Protein AF-A8M353-F1 (afdb_monomer)

pLDDT: mean 84.63, std 16.4, range [38.0, 97.75]

Organism: Salinispora arenicola (strain CNS-205) (NCBI:txid391037)

Nearest PDB structures (foldseek):
  4n2h-assembly1_A  TM=3.834E-01  e=4.557E+00  Homo sapiens
  4n22-assembly1_A-2  TM=3.808E-01  e=4.557E+00  Homo sapiens
  4n24-assembly1_A-2  TM=3.704E-01  e=3.766E+00  Homo sapiens
  4n2f-assembly1_A  TM=3.699E-01  e=5.515E+00  Homo sapiens
  4n2d-assembly1_A-2  TM=3.597E-01  e=4.013E+00  Homo sapiens

Structure (mmCIF, N/CA/C/O backbone):
data_AF-A8M353-F1
#
_entry.id   AF-A8M353-F1
#
loop_
_atom_site.group_PDB
_atom_site.id
_atom_site.type_symbol
_atom_site.label_atom_id
_atom_site.label_alt_id
_atom_site.label_comp_id
_atom_site.label_asym_id
_atom_site.label_entity_id
_atom_site.label_seq_id
_atom_site.pdbx_PDB_ins_code
_atom_site.Cartn_x
_atom_site.Cartn_y
_atom_site.Cartn_z
_atom_site.occupancy
_atom_site.B_iso_or_equiv
_atom_site.auth_seq_id
_atom_site.auth_comp_id
_atom_site.auth_asym_id
_atom_site.auth_atom_id
_atom_site.pdbx_PDB_model_num
ATOM 1 N N . MET A 1 1 ? -14.598 1.235 12.711 1.00 57.50 1 MET A N 1
ATOM 2 C CA . MET A 1 1 ? -13.287 1.896 12.882 1.00 57.50 1 MET A CA 1
ATOM 3 C C . MET A 1 1 ? -12.655 1.847 14.288 1.00 57.50 1 MET A C 1
ATOM 5 O O . MET A 1 1 ? -11.463 2.088 14.363 1.00 57.50 1 MET A O 1
ATOM 9 N N . GLN A 1 2 ? -13.324 1.459 15.389 1.00 72.31 2 GLN A N 1
ATOM 10 C CA . GLN A 1 2 ? -12.724 1.594 16.743 1.00 72.31 2 GLN A CA 1
ATOM 11 C C . GLN A 1 2 ? -12.364 0.284 17.476 1.00 72.31 2 GLN A C 1
ATOM 13 O O . GLN A 1 2 ? -12.191 0.298 18.690 1.00 72.31 2 GLN A O 1
ATOM 18 N N . VAL A 1 3 ? -12.219 -0.854 16.783 1.00 78.06 3 VAL A N 1
ATOM 19 C CA . VAL A 1 3 ? -11.924 -2.141 17.455 1.00 78.06 3 VAL A CA 1
ATOM 20 C C . VAL A 1 3 ? -10.585 -2.105 18.187 1.00 78.06 3 VAL A C 1
ATOM 22 O O . VAL A 1 3 ? -10.503 -2.638 19.281 1.00 78.06 3 VAL A O 1
ATOM 25 N N . GLY A 1 4 ? -9.566 -1.423 17.652 1.00 85.62 4 GLY A N 1
ATOM 26 C CA . GLY A 1 4 ? -8.291 -1.246 18.357 1.00 85.62 4 GLY A CA 1
ATOM 27 C C . GLY A 1 4 ? -8.437 -0.467 19.669 1.00 85.62 4 GLY A C 1
ATOM 28 O O . GLY A 1 4 ? -7.934 -0.904 20.698 1.00 85.62 4 GLY A O 1
ATOM 29 N N . GLY A 1 5 ? -9.187 0.641 19.656 1.00 86.94 5 GLY A N 1
ATOM 30 C CA . GLY A 1 5 ? -9.473 1.423 20.864 1.00 86.94 5 GLY A CA 1
ATOM 31 C C . GLY A 1 5 ? -10.309 0.641 21.877 1.00 86.94 5 GLY A C 1
ATOM 32 O O . GLY A 1 5 ? -9.971 0.604 23.055 1.00 86.94 5 GLY A O 1
ATOM 33 N N . ALA A 1 6 ? -11.348 -0.059 21.414 1.00 88.94 6 ALA A N 1
ATOM 34 C CA . ALA A 1 6 ? -12.163 -0.925 22.260 1.00 88.94 6 ALA A CA 1
ATOM 35 C C . ALA A 1 6 ? -11.351 -2.098 22.835 1.00 88.94 6 ALA A C 1
ATOM 37 O O . ALA A 1 6 ? -11.483 -2.399 24.013 1.00 88.94 6 ALA A O 1
ATOM 38 N N . ALA A 1 7 ? -10.482 -2.730 22.043 1.00 91.06 7 ALA A N 1
ATOM 39 C CA . ALA A 1 7 ? -9.602 -3.806 22.495 1.00 91.06 7 ALA A CA 1
ATOM 40 C C . ALA A 1 7 ? -8.579 -3.309 23.521 1.00 91.06 7 ALA A C 1
ATOM 42 O O . ALA A 1 7 ? -8.331 -3.994 24.509 1.00 91.06 7 ALA A O 1
ATOM 43 N N . LEU A 1 8 ? -8.028 -2.108 23.325 1.00 93.44 8 LEU A N 1
ATOM 44 C CA . LEU A 1 8 ? -7.143 -1.476 24.297 1.00 93.44 8 LEU A CA 1
ATOM 45 C C . LEU A 1 8 ? -7.883 -1.205 25.611 1.00 93.44 8 LEU A C 1
ATOM 47 O O . LEU A 1 8 ? -7.399 -1.608 26.661 1.00 93.44 8 LEU A O 1
ATOM 51 N N . LEU A 1 9 ? -9.078 -0.605 25.557 1.00 93.25 9 LEU A N 1
ATOM 52 C CA . LEU A 1 9 ? -9.898 -0.361 26.747 1.00 93.25 9 LEU A CA 1
ATOM 53 C C . LEU A 1 9 ? -10.310 -1.663 27.445 1.00 93.25 9 LEU A C 1
ATOM 55 O O . LEU A 1 9 ? -10.245 -1.735 28.670 1.00 93.25 9 LEU A O 1
ATOM 59 N N . LEU A 1 10 ? -10.662 -2.709 26.691 1.00 93.94 10 LEU A N 1
ATOM 60 C CA . LEU A 1 10 ? -10.929 -4.047 27.228 1.00 93.94 10 LEU A CA 1
ATOM 61 C C . LEU A 1 10 ? -9.704 -4.620 27.939 1.00 93.94 10 LEU A C 1
ATOM 63 O O . LEU A 1 10 ? -9.828 -5.118 29.055 1.00 93.94 10 LEU A O 1
ATOM 67 N N . LEU A 1 11 ? -8.523 -4.529 27.324 1.00 96.19 11 LEU A N 1
ATOM 68 C CA . LEU A 1 11 ? -7.278 -5.010 27.916 1.00 96.19 11 LEU A CA 1
ATOM 69 C C . LEU A 1 11 ? -6.955 -4.242 29.202 1.00 96.19 11 LEU A C 1
ATOM 71 O O . LEU A 1 11 ? -6.671 -4.853 30.228 1.00 96.19 11 LEU A O 1
ATOM 75 N N . THR A 1 12 ? -7.057 -2.912 29.182 1.00 95.81 12 THR A N 1
ATOM 76 C CA . THR A 1 12 ? -6.849 -2.080 30.375 1.00 95.81 12 THR A CA 1
ATOM 77 C C . THR A 1 12 ? -7.877 -2.399 31.462 1.00 95.81 12 THR A C 1
ATOM 79 O O . THR A 1 12 ? -7.520 -2.481 32.636 1.00 95.81 12 THR A O 1
ATOM 82 N N . THR A 1 13 ? -9.136 -2.641 31.093 1.00 96.00 13 THR A N 1
ATOM 83 C CA . THR A 1 13 ? -10.194 -3.081 32.016 1.00 96.00 13 THR A CA 1
ATOM 84 C C . THR A 1 13 ? -9.836 -4.417 32.661 1.00 96.00 13 THR A C 1
ATOM 86 O O . THR A 1 13 ? -9.923 -4.540 33.877 1.00 96.00 13 THR A O 1
ATOM 89 N N . ALA A 1 14 ? -9.384 -5.398 31.875 1.00 95.44 14 ALA A N 1
ATOM 90 C CA . ALA A 1 14 ? -9.001 -6.718 32.372 1.00 95.44 14 ALA A CA 1
ATOM 91 C C . ALA A 1 14 ? -7.806 -6.655 33.336 1.00 95.44 14 ALA A C 1
ATOM 93 O O . ALA A 1 14 ? -7.803 -7.342 34.352 1.00 95.44 14 ALA A O 1
ATOM 94 N N . VAL A 1 15 ? -6.819 -5.801 33.046 1.00 97.44 15 VAL A N 1
ATOM 95 C CA . VAL A 1 15 ? -5.636 -5.609 33.902 1.00 97.44 15 VAL A CA 1
ATOM 96 C C . VAL A 1 15 ? -5.979 -4.878 35.205 1.00 97.44 15 VAL A C 1
ATOM 98 O O . VAL A 1 15 ? -5.389 -5.168 36.240 1.00 97.44 15 VAL A O 1
ATOM 101 N N . THR A 1 16 ? -6.917 -3.928 35.175 1.00 97.12 16 THR A N 1
ATOM 102 C CA . THR A 1 16 ? -7.224 -3.063 36.333 1.00 97.12 16 THR A CA 1
ATOM 103 C C . THR A 1 16 ? -8.436 -3.507 37.154 1.00 97.12 16 THR A C 1
ATOM 105 O O . THR A 1 16 ? -8.606 -3.038 38.276 1.00 97.12 16 THR A O 1
ATOM 108 N N . GLY A 1 17 ? -9.314 -4.354 36.608 1.00 95.19 17 GLY A N 1
ATOM 109 C CA . GLY A 1 17 ? -10.586 -4.740 37.233 1.00 95.19 17 GLY A CA 1
ATOM 110 C C . GLY A 1 17 ? -11.615 -3.603 37.342 1.00 95.19 17 GLY A C 1
ATOM 111 O O . GLY A 1 17 ? -12.598 -3.726 38.071 1.00 95.19 17 GLY A O 1
ATOM 112 N N . SER A 1 18 ? -11.408 -2.479 36.648 1.00 96.94 18 SER A 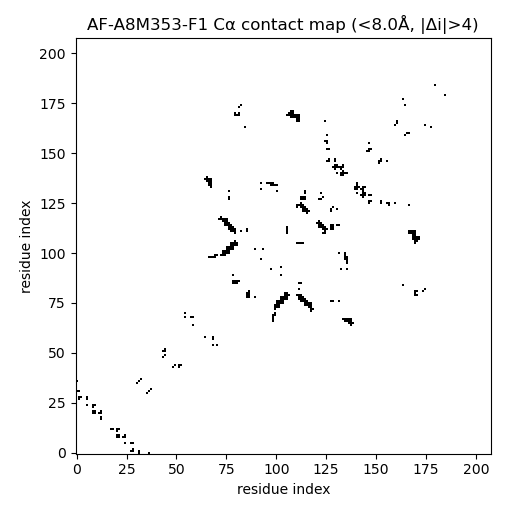N 1
ATOM 113 C CA . SER A 1 18 ? -12.221 -1.270 36.819 1.00 96.94 18 SER A CA 1
ATOM 114 C C . SER A 1 18 ? -13.567 -1.342 36.090 1.00 96.94 18 SER A C 1
ATOM 116 O O . SER A 1 18 ? -13.630 -1.323 34.859 1.00 96.94 18 SER A O 1
ATOM 118 N N . MET A 1 19 ? -14.670 -1.317 36.844 1.00 95.69 19 MET A N 1
ATOM 119 C CA . MET A 1 19 ? -16.029 -1.245 36.279 1.00 95.69 19 MET A CA 1
ATOM 120 C C . MET A 1 19 ? -16.282 0.043 35.489 1.00 95.69 19 MET A C 1
ATOM 122 O O . MET A 1 19 ? -17.038 0.033 34.519 1.00 95.69 19 MET A O 1
ATOM 126 N N . ALA A 1 20 ? -15.619 1.144 35.854 1.00 95.50 20 ALA A N 1
ATOM 127 C CA . ALA A 1 20 ? -15.714 2.394 35.107 1.00 95.50 20 ALA A CA 1
ATOM 128 C C . ALA A 1 20 ? -15.126 2.250 33.691 1.00 95.50 20 ALA A C 1
ATOM 130 O O . ALA A 1 20 ? -15.724 2.723 32.725 1.00 95.50 20 ALA A O 1
ATOM 131 N N . LEU A 1 21 ? -13.997 1.545 33.545 1.00 94.44 21 LEU A N 1
ATOM 132 C CA . LEU A 1 21 ? -13.398 1.270 32.233 1.00 94.44 21 LEU A CA 1
ATOM 133 C C . LEU A 1 21 ? -14.220 0.268 31.419 1.00 94.44 21 LEU A C 1
ATOM 135 O O . LEU A 1 21 ? -14.331 0.419 30.201 1.00 94.44 21 LEU A O 1
ATOM 139 N N . LEU A 1 22 ? -14.867 -0.696 32.079 1.00 95.12 22 LEU A N 1
ATOM 140 C CA . LEU A 1 22 ? -15.811 -1.591 31.414 1.00 95.12 22 LEU A CA 1
ATOM 141 C C . LEU A 1 22 ? -16.998 -0.811 30.828 1.00 95.12 22 LEU A C 1
ATOM 143 O O . LEU A 1 22 ? -17.340 -0.992 29.659 1.00 95.12 22 LEU A O 1
ATOM 147 N N . ALA A 1 23 ? -17.589 0.097 31.611 1.00 95.50 23 ALA A N 1
ATOM 148 C CA . ALA A 1 23 ? -18.671 0.964 31.153 1.00 95.50 23 ALA A CA 1
ATOM 149 C C . ALA A 1 23 ? -18.220 1.883 30.004 1.00 95.50 23 ALA A C 1
ATOM 151 O O . ALA A 1 23 ? -18.923 1.999 29.000 1.00 95.50 23 ALA A O 1
ATOM 152 N N . ALA A 1 24 ? -17.024 2.475 30.107 1.00 93.38 24 ALA A N 1
ATOM 153 C CA . ALA A 1 24 ? -16.439 3.283 29.039 1.00 93.38 24 ALA A CA 1
ATOM 154 C C . ALA A 1 24 ? -16.255 2.468 27.749 1.00 93.38 24 ALA A C 1
ATOM 156 O O . ALA A 1 24 ? -16.661 2.912 26.680 1.00 93.38 24 ALA A O 1
ATOM 157 N N . THR A 1 25 ? -15.731 1.244 27.852 1.00 94.00 25 THR A N 1
ATOM 158 C CA . THR A 1 25 ? -15.589 0.318 26.721 1.00 94.00 25 THR A CA 1
ATOM 159 C C . THR A 1 25 ? -16.937 0.038 26.056 1.00 94.00 25 THR A C 1
ATOM 161 O O . THR A 1 25 ? -17.061 0.152 24.835 1.00 94.00 25 THR A O 1
ATOM 164 N N . ALA A 1 26 ? -17.954 -0.320 26.847 1.00 94.50 26 ALA A N 1
ATOM 165 C CA . ALA A 1 26 ? -19.291 -0.611 26.338 1.00 94.50 26 ALA A CA 1
ATOM 166 C C . ALA A 1 26 ? -19.888 0.605 25.613 1.00 94.50 26 ALA A C 1
ATOM 168 O O . ALA A 1 26 ? -20.414 0.467 24.507 1.00 94.50 26 ALA A O 1
ATOM 169 N N . LEU A 1 27 ? -19.732 1.803 26.186 1.00 94.19 27 LEU A N 1
ATOM 170 C CA . LEU A 1 27 ? -20.165 3.055 25.572 1.00 94.19 27 LEU A CA 1
ATOM 171 C C . LEU A 1 27 ? -19.426 3.334 24.254 1.00 94.19 27 LEU A C 1
ATOM 173 O O . LEU A 1 27 ? -20.064 3.684 23.264 1.00 94.19 27 LEU A O 1
ATOM 177 N N . THR A 1 28 ? -18.107 3.129 24.203 1.00 92.25 28 THR A N 1
ATOM 178 C CA . THR A 1 28 ? -17.300 3.283 22.981 1.00 92.25 28 THR A CA 1
ATOM 179 C C . THR A 1 28 ? -17.766 2.341 21.871 1.00 92.25 28 THR A C 1
ATOM 181 O O . THR A 1 28 ? -17.907 2.763 20.719 1.00 92.25 28 THR A O 1
ATOM 184 N N . VAL A 1 29 ? -18.041 1.074 22.198 1.00 92.31 29 VAL A N 1
ATOM 185 C CA . VAL A 1 29 ? -18.553 0.088 21.233 1.00 92.31 29 VAL A CA 1
ATOM 186 C C . VAL A 1 29 ? -19.945 0.484 20.738 1.00 92.31 29 VAL A C 1
ATOM 188 O O . VAL A 1 29 ? -20.172 0.504 19.526 1.00 92.31 29 VAL A O 1
ATOM 191 N N . ALA A 1 30 ? -20.852 0.859 21.646 1.00 93.62 30 ALA A N 1
ATOM 192 C CA . ALA A 1 30 ? -22.208 1.280 21.303 1.00 93.62 30 ALA A CA 1
ATOM 193 C C . ALA A 1 30 ? -22.211 2.531 20.410 1.00 93.62 30 ALA A C 1
ATOM 195 O O . ALA A 1 30 ? -22.831 2.528 19.346 1.00 93.62 30 ALA A O 1
ATOM 196 N N . PHE A 1 31 ? -21.452 3.566 20.781 1.00 92.25 31 PHE A N 1
ATOM 197 C CA . PHE A 1 31 ? -21.298 4.786 19.986 1.00 92.25 31 PHE A CA 1
ATOM 198 C C . PHE A 1 31 ? -20.713 4.495 18.598 1.00 92.25 31 PHE A C 1
ATOM 200 O O . PHE A 1 31 ? -21.199 5.005 17.586 1.00 92.25 31 PHE A O 1
ATOM 207 N N . SER A 1 32 ? -19.698 3.629 18.526 1.00 90.25 32 SER A N 1
ATOM 208 C CA . SER A 1 32 ? -19.080 3.239 17.258 1.00 90.25 32 SER A CA 1
ATOM 209 C C . SER A 1 32 ? -20.061 2.562 16.308 1.00 90.25 32 SER A C 1
ATOM 211 O O . SER A 1 32 ? -20.046 2.843 15.110 1.00 90.25 32 SER A O 1
ATOM 213 N N . ALA A 1 33 ? -20.888 1.655 16.832 1.00 90.75 33 ALA A N 1
ATOM 214 C CA . ALA A 1 33 ? -21.847 0.892 16.044 1.00 90.75 33 ALA A CA 1
ATOM 215 C C . ALA A 1 33 ? -23.068 1.727 15.633 1.00 90.75 33 ALA A C 1
ATOM 217 O O . ALA A 1 33 ? -23.517 1.610 14.497 1.00 90.75 33 ALA A O 1
ATOM 218 N N . ALA A 1 34 ? -23.585 2.562 16.538 1.00 93.12 34 ALA A N 1
ATOM 219 C CA . ALA A 1 34 ? -24.828 3.300 16.327 1.00 93.12 34 ALA A CA 1
ATOM 220 C C . ALA A 1 34 ? -24.637 4.647 15.618 1.00 93.12 34 ALA A C 1
ATOM 222 O O . ALA A 1 34 ? -25.521 5.073 14.881 1.00 93.12 34 ALA A O 1
ATOM 223 N N . VAL A 1 35 ? -23.505 5.325 15.837 1.00 93.38 35 VAL A N 1
ATOM 224 C CA . VAL A 1 35 ? -23.294 6.700 15.359 1.00 93.38 35 VAL A CA 1
ATOM 225 C C . VAL A 1 35 ? -22.150 6.767 14.360 1.00 93.38 35 VAL A C 1
ATOM 227 O O . VAL A 1 35 ? -22.359 7.146 13.209 1.00 93.38 35 VAL A O 1
ATOM 230 N N . ALA A 1 36 ? -20.941 6.379 14.777 1.00 91.44 36 ALA A N 1
ATOM 231 C CA . ALA A 1 36 ? -19.743 6.622 13.976 1.00 91.44 36 ALA A CA 1
ATOM 232 C C . ALA A 1 36 ? -19.769 5.851 12.649 1.00 91.44 36 ALA A C 1
ATOM 234 O O . ALA A 1 36 ? -19.556 6.438 11.591 1.00 91.44 36 ALA A O 1
ATOM 235 N N . ARG A 1 37 ? -20.073 4.547 12.697 1.00 90.62 37 ARG A N 1
ATOM 236 C CA . ARG A 1 37 ? -20.075 3.696 11.505 1.00 90.62 37 ARG A CA 1
ATOM 237 C C . ARG A 1 37 ? -21.142 4.110 10.477 1.00 90.62 37 ARG A C 1
ATOM 239 O O . ARG A 1 37 ? -20.756 4.305 9.329 1.00 90.62 37 ARG A O 1
ATOM 246 N N . PRO A 1 38 ? -22.434 4.287 10.822 1.00 93.00 38 PRO A N 1
ATOM 247 C CA . PRO A 1 38 ? -23.435 4.700 9.835 1.00 93.00 38 PRO A CA 1
ATOM 248 C C . PRO A 1 38 ? -23.141 6.071 9.219 1.00 93.00 38 PRO A C 1
ATOM 250 O O . PRO A 1 38 ? -23.352 6.265 8.024 1.00 93.00 38 PRO A O 1
ATOM 253 N N . HIS A 1 39 ? -22.627 7.014 10.016 1.00 94.25 39 HIS A N 1
ATOM 254 C CA . HIS A 1 39 ? -22.253 8.339 9.526 1.00 94.25 39 HIS A CA 1
ATOM 255 C C . HIS A 1 39 ? -21.097 8.275 8.517 1.00 94.25 39 HIS A C 1
ATOM 257 O O . HIS A 1 39 ? -21.185 8.870 7.444 1.00 94.25 39 HIS A O 1
ATOM 263 N N . GLU A 1 40 ? -20.045 7.515 8.831 1.00 92.81 40 GLU A N 1
ATOM 264 C CA . GLU A 1 40 ? -18.892 7.304 7.949 1.00 92.81 40 GLU A CA 1
ATOM 265 C C . GLU A 1 40 ? -19.284 6.569 6.659 1.00 92.81 40 GLU A C 1
ATOM 267 O O . GLU A 1 40 ? -18.916 6.993 5.565 1.00 92.81 40 GLU A O 1
ATOM 272 N N . GLU A 1 41 ? -20.080 5.499 6.765 1.00 93.25 41 GLU A N 1
ATOM 273 C CA . GLU A 1 41 ? -20.585 4.763 5.602 1.00 93.25 41 GLU A CA 1
ATOM 274 C C . GLU A 1 41 ? -21.432 5.670 4.694 1.00 93.25 41 GLU A C 1
ATOM 276 O O . GLU A 1 41 ? -21.279 5.632 3.473 1.00 93.25 41 GLU A O 1
ATOM 281 N N . HIS A 1 42 ? -22.279 6.530 5.268 1.00 94.19 42 HIS A N 1
ATOM 282 C CA . HIS A 1 42 ? -23.073 7.492 4.506 1.00 94.19 42 HIS A CA 1
ATOM 283 C C . HIS A 1 42 ? -22.206 8.544 3.795 1.00 94.19 42 HIS A C 1
ATOM 285 O O . HIS A 1 42 ? -22.427 8.819 2.614 1.00 94.19 42 HIS A O 1
ATOM 291 N N . ASP A 1 43 ? -21.217 9.124 4.480 1.00 95.75 43 ASP A N 1
ATOM 292 C CA . ASP A 1 43 ? -20.305 10.116 3.894 1.00 95.75 43 ASP A CA 1
ATOM 293 C C . ASP A 1 43 ? -19.471 9.514 2.751 1.00 95.75 43 ASP A C 1
ATOM 295 O O . ASP A 1 43 ? -19.423 10.073 1.651 1.00 95.75 43 ASP A O 1
ATOM 299 N N . LEU A 1 44 ? -18.897 8.324 2.953 1.00 94.94 44 LEU A N 1
ATOM 300 C CA . LEU A 1 44 ? -18.130 7.626 1.920 1.00 94.94 44 LEU A CA 1
ATOM 301 C C . LEU A 1 44 ? -19.002 7.227 0.723 1.00 94.94 44 LEU A C 1
ATOM 303 O O . LEU A 1 44 ? -18.602 7.438 -0.426 1.00 94.94 44 LEU A O 1
ATOM 307 N N . ALA A 1 45 ? -20.213 6.716 0.969 1.00 95.12 45 ALA A N 1
ATOM 308 C CA . ALA A 1 45 ? -21.164 6.394 -0.091 1.00 95.12 45 ALA A CA 1
ATOM 309 C C . ALA A 1 45 ? -21.568 7.634 -0.901 1.00 95.12 45 ALA A C 1
ATOM 311 O O . ALA A 1 45 ? -21.743 7.538 -2.115 1.00 95.12 45 ALA A O 1
ATOM 312 N N . ARG A 1 46 ? -21.694 8.802 -0.259 1.00 96.62 46 ARG A N 1
ATOM 313 C CA . ARG A 1 46 ? -21.994 10.066 -0.946 1.00 96.62 46 ARG A CA 1
ATOM 314 C C . ARG A 1 46 ? -20.837 10.566 -1.803 1.00 96.62 46 ARG A C 1
ATOM 316 O O . ARG A 1 46 ? -21.085 11.038 -2.907 1.00 96.62 46 ARG A O 1
ATOM 323 N N . ARG A 1 47 ? -19.597 10.484 -1.313 1.00 95.94 47 ARG A N 1
ATOM 324 C CA . ARG A 1 47 ? -18.414 10.996 -2.032 1.00 95.94 47 ARG A CA 1
ATOM 325 C C . ARG A 1 47 ? -17.977 10.099 -3.184 1.00 95.94 47 ARG A C 1
ATOM 327 O O . ARG A 1 47 ? -17.512 10.601 -4.200 1.00 95.94 47 ARG A O 1
ATOM 334 N N . HIS A 1 48 ? -18.105 8.784 -3.018 1.00 93.38 48 HIS A N 1
ATOM 335 C CA . HIS A 1 48 ? -17.504 7.801 -3.925 1.00 93.38 48 HIS A CA 1
ATOM 336 C C . HIS A 1 48 ? -18.521 6.879 -4.610 1.00 93.38 48 HIS A C 1
ATOM 338 O O . HIS A 1 48 ? -18.142 6.105 -5.490 1.00 93.38 48 HIS A O 1
ATOM 344 N N . GLY A 1 49 ? -19.803 6.948 -4.237 1.00 93.81 49 GLY A N 1
ATOM 345 C CA . GLY A 1 49 ? -20.887 6.250 -4.925 1.00 93.81 49 GLY A CA 1
ATOM 346 C C . GLY A 1 49 ? -20.685 4.736 -5.017 1.00 93.81 49 GLY A C 1
ATOM 347 O O . GLY A 1 49 ? -20.365 4.065 -4.030 1.00 93.81 49 GLY A O 1
ATOM 348 N N . ASP A 1 50 ? -20.887 4.197 -6.220 1.00 92.81 50 ASP A N 1
ATOM 349 C CA . ASP A 1 50 ? -20.786 2.760 -6.492 1.00 92.81 50 ASP A CA 1
ATOM 350 C C . ASP A 1 50 ? -19.373 2.207 -6.309 1.00 92.81 50 ASP A C 1
ATOM 352 O O . ASP A 1 50 ? -19.228 1.103 -5.791 1.00 92.81 50 ASP A O 1
ATOM 356 N N . ALA A 1 51 ? -18.330 2.990 -6.605 1.00 91.06 51 ALA A N 1
ATOM 357 C CA . ALA A 1 51 ? -16.948 2.541 -6.433 1.00 91.06 51 ALA A CA 1
ATOM 358 C C . ALA A 1 51 ? -16.643 2.172 -4.970 1.00 91.06 51 ALA A C 1
ATOM 360 O O . ALA A 1 51 ? -15.971 1.173 -4.698 1.00 91.06 51 ALA A O 1
ATOM 361 N N . TRP A 1 52 ? -17.185 2.934 -4.013 1.00 92.69 52 TRP A N 1
ATOM 362 C CA . TRP A 1 52 ? -17.074 2.590 -2.597 1.00 92.69 52 TRP A CA 1
ATOM 363 C C . TRP A 1 52 ? -17.904 1.360 -2.233 1.00 92.69 52 TRP A C 1
ATOM 365 O O . TRP A 1 52 ? -17.413 0.501 -1.503 1.00 92.69 52 TRP A O 1
ATOM 375 N N . ARG A 1 53 ? -19.127 1.224 -2.762 1.00 92.62 53 ARG A N 1
ATOM 376 C CA . ARG A 1 53 ? -19.970 0.039 -2.518 1.00 92.62 53 ARG A CA 1
ATOM 377 C C . ARG A 1 53 ? -19.323 -1.242 -3.045 1.00 92.62 53 ARG A C 1
ATOM 379 O O . ARG A 1 53 ? -19.386 -2.277 -2.381 1.00 92.62 53 ARG A O 1
ATOM 386 N N . ASP A 1 54 ? -18.686 -1.187 -4.207 1.00 93.00 54 ASP A N 1
ATOM 387 C CA . ASP A 1 54 ? -17.947 -2.306 -4.799 1.00 93.00 54 ASP A CA 1
ATOM 388 C C . ASP A 1 54 ? -16.744 -2.684 -3.939 1.00 93.00 54 ASP A C 1
ATOM 390 O O . ASP A 1 54 ? -16.598 -3.841 -3.531 1.00 93.00 54 ASP A O 1
ATOM 394 N N . TRP A 1 55 ? -15.938 -1.686 -3.566 1.00 92.44 55 TRP A N 1
ATOM 395 C CA . TRP A 1 55 ? -14.812 -1.873 -2.657 1.00 92.44 55 TRP A CA 1
ATOM 396 C C . TRP A 1 55 ? -15.252 -2.478 -1.318 1.00 92.44 55 TRP A C 1
ATOM 398 O O . TRP A 1 55 ? -14.661 -3.452 -0.854 1.00 92.44 55 TRP A O 1
ATOM 408 N N . ARG A 1 56 ? -16.329 -1.961 -0.721 1.00 92.56 56 ARG A N 1
ATOM 409 C CA . ARG A 1 56 ? -16.861 -2.382 0.583 1.00 92.56 56 ARG A CA 1
ATOM 410 C C . ARG A 1 56 ? -17.413 -3.809 0.574 1.00 92.56 56 ARG A C 1
ATOM 412 O O . ARG A 1 56 ? -17.355 -4.499 1.591 1.00 92.56 56 ARG A O 1
ATOM 419 N N . ARG A 1 57 ? -17.935 -4.278 -0.561 1.00 91.94 57 ARG A N 1
ATOM 420 C CA . ARG A 1 57 ? -18.336 -5.684 -0.739 1.00 91.94 57 ARG A CA 1
ATOM 421 C C . ARG A 1 57 ? -17.129 -6.613 -0.805 1.00 91.94 57 ARG A C 1
ATOM 423 O O . ARG A 1 57 ? -17.187 -7.739 -0.317 1.00 91.94 57 ARG A O 1
ATOM 430 N N . ALA A 1 58 ? -16.035 -6.141 -1.391 1.00 91.75 58 ALA A N 1
ATOM 431 C CA . ALA A 1 58 ? -14.836 -6.935 -1.590 1.00 91.75 58 ALA A CA 1
ATOM 432 C C . ALA A 1 58 ? -13.889 -6.918 -0.376 1.00 91.75 58 ALA A C 1
ATOM 434 O O . ALA A 1 58 ? -13.169 -7.888 -0.131 1.00 91.75 58 ALA A O 1
ATOM 435 N N . VAL A 1 59 ? -13.832 -5.822 0.374 1.00 92.31 59 VAL A N 1
ATOM 436 C CA . VAL A 1 59 ? -12.935 -5.634 1.519 1.00 92.31 59 VAL A CA 1
ATOM 437 C C . VAL A 1 59 ? -13.777 -5.613 2.782 1.00 92.31 59 VAL A C 1
A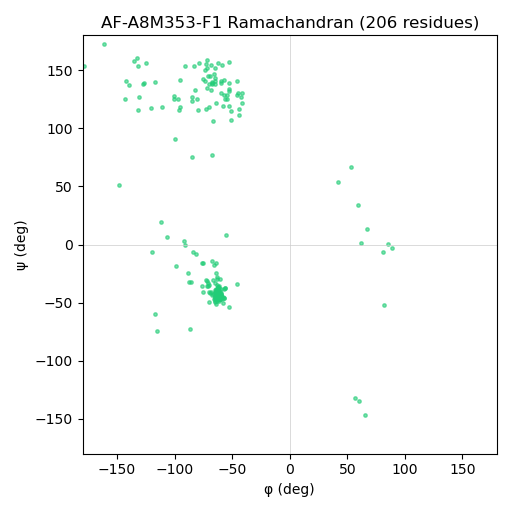TOM 439 O O . VAL A 1 59 ? -14.635 -4.758 2.922 1.00 92.31 59 VAL A O 1
ATOM 442 N N . ARG A 1 60 ? -13.553 -6.569 3.689 1.00 88.56 60 ARG A N 1
ATOM 443 C CA . ARG A 1 60 ? -14.269 -6.671 4.970 1.00 88.56 60 ARG A CA 1
ATOM 444 C C . ARG A 1 60 ? -13.528 -5.907 6.062 1.00 88.56 60 ARG A C 1
ATOM 446 O O . ARG A 1 60 ? -12.306 -5.790 6.024 1.00 88.56 60 ARG A O 1
ATOM 453 N N . ASP A 1 61 ? -14.261 -5.447 7.070 1.00 86.31 61 ASP A N 1
ATOM 454 C CA . ASP A 1 61 ? -13.651 -4.769 8.210 1.00 86.31 61 ASP A CA 1
ATOM 455 C C . ASP A 1 61 ? -12.844 -5.780 9.013 1.00 86.31 61 ASP A C 1
ATOM 457 O O . ASP A 1 61 ? -13.334 -6.873 9.293 1.00 86.31 61 ASP A O 1
ATOM 461 N N . TRP A 1 62 ? -11.615 -5.406 9.374 1.00 78.50 62 TRP A N 1
ATOM 462 C CA . TRP A 1 62 ? -10.715 -6.176 10.247 1.00 78.50 62 TRP A CA 1
ATOM 463 C C . TRP A 1 62 ? -10.296 -7.559 9.742 1.00 78.50 62 TRP A C 1
ATOM 465 O O . TRP A 1 62 ? -9.531 -8.241 10.415 1.00 78.50 62 TRP A O 1
ATOM 475 N N . CYS A 1 63 ? -10.734 -7.965 8.554 1.00 88.12 63 CYS A N 1
ATOM 476 C CA . CYS A 1 63 ? -10.220 -9.145 7.876 1.00 88.12 63 CYS A CA 1
ATOM 477 C C . CYS A 1 63 ? -9.197 -8.683 6.831 1.00 88.12 63 CYS A C 1
ATOM 479 O O . CYS A 1 63 ? -9.593 -8.375 5.700 1.00 88.12 63 CYS A O 1
ATOM 481 N N . PRO A 1 64 ? -7.898 -8.596 7.185 1.00 86.38 64 PRO A N 1
ATOM 482 C CA . PRO A 1 64 ? -6.881 -8.203 6.229 1.00 86.38 64 PRO A CA 1
ATOM 483 C C . PRO A 1 64 ? -6.871 -9.203 5.075 1.00 86.38 64 PRO A C 1
ATOM 485 O O . PRO A 1 64 ? -6.854 -10.420 5.266 1.00 86.38 64 PRO A O 1
ATOM 488 N N . ARG A 1 65 ? -6.904 -8.681 3.852 1.00 92.19 65 ARG A N 1
ATOM 489 C CA . ARG A 1 65 ? -6.831 -9.514 2.657 1.00 92.19 65 ARG A CA 1
ATOM 490 C C . ARG A 1 65 ? -5.378 -9.849 2.375 1.00 92.19 65 ARG A C 1
ATOM 492 O O . ARG A 1 65 ? -4.530 -8.962 2.354 1.00 92.19 65 ARG A O 1
ATOM 499 N N . TRP A 1 66 ? -5.105 -11.124 2.107 1.00 94.38 66 TRP A N 1
ATOM 500 C CA . TRP A 1 66 ? -3.762 -11.536 1.710 1.00 94.38 66 TRP A CA 1
ATOM 501 C C . TRP A 1 66 ? -3.383 -10.981 0.336 1.00 94.38 66 TRP A C 1
ATOM 503 O O . TRP A 1 66 ? -2.279 -10.475 0.172 1.00 94.38 66 TRP A O 1
ATOM 513 N N . ARG A 1 67 ? -4.299 -11.037 -0.640 1.00 94.00 67 ARG A N 1
ATOM 514 C CA . ARG A 1 67 ? -4.113 -10.424 -1.963 1.00 94.00 67 ARG A CA 1
ATOM 515 C C . ARG A 1 67 ? -4.750 -9.027 -2.025 1.00 94.00 67 ARG A C 1
ATOM 517 O O . ARG A 1 67 ? -5.852 -8.866 -1.483 1.00 94.00 67 ARG A O 1
ATOM 524 N N . PRO A 1 68 ? -4.113 -8.056 -2.708 1.00 92.94 68 PRO A N 1
ATOM 525 C CA . PRO A 1 68 ? -4.652 -6.710 -2.872 1.00 92.94 68 PRO A CA 1
ATOM 526 C C . PRO A 1 68 ? -6.015 -6.711 -3.565 1.00 92.94 68 PRO A C 1
ATOM 528 O O . PRO A 1 68 ? -6.350 -7.619 -4.330 1.00 92.94 68 PRO A O 1
ATOM 531 N N . TYR A 1 69 ? -6.808 -5.676 -3.303 1.00 92.25 69 TYR A N 1
ATOM 532 C CA . TYR A 1 69 ? -8.023 -5.421 -4.064 1.00 92.25 69 TYR A CA 1
ATOM 533 C C . TYR A 1 69 ? -7.664 -4.730 -5.385 1.00 92.25 69 TYR A C 1
ATOM 535 O O . TYR A 1 69 ? -6.997 -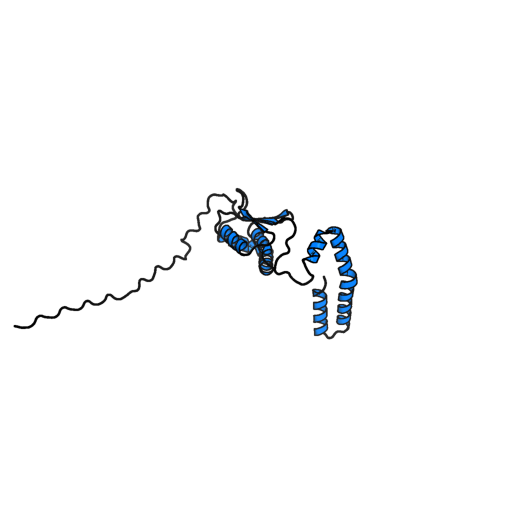3.698 -5.378 1.00 92.25 69 TYR A O 1
ATOM 543 N N . ALA A 1 70 ? -8.093 -5.304 -6.509 1.00 90.12 70 ALA A N 1
ATOM 544 C CA . ALA A 1 70 ? -7.939 -4.692 -7.823 1.00 90.12 70 ALA A CA 1
ATOM 545 C C . ALA A 1 70 ? -9.103 -3.732 -8.083 1.00 90.12 70 ALA A C 1
ATOM 547 O O . ALA A 1 70 ? -10.260 -4.150 -8.050 1.00 90.12 70 ALA A O 1
ATOM 548 N N . SER A 1 71 ? -8.804 -2.467 -8.367 1.00 84.75 71 SER A N 1
ATOM 549 C CA . SER A 1 71 ? -9.807 -1.470 -8.742 1.00 84.75 71 SER A CA 1
ATOM 550 C C . SER A 1 71 ? -9.283 -0.534 -9.817 1.00 84.75 71 SER A C 1
ATOM 552 O O . SER A 1 71 ? -8.140 -0.084 -9.732 1.00 84.75 71 SER A O 1
ATOM 554 N N . GLY A 1 72 ? -10.152 -0.181 -10.764 1.00 86.56 72 GLY A N 1
ATOM 555 C CA . GLY A 1 72 ? -9.874 0.841 -11.770 1.00 86.56 72 GLY A CA 1
ATOM 556 C C . GLY A 1 72 ? -8.749 0.464 -12.734 1.00 86.56 72 GLY A C 1
ATOM 557 O O . GLY A 1 72 ? -8.578 -0.701 -13.091 1.00 86.56 72 GLY A O 1
ATOM 558 N N . THR A 1 73 ? -8.008 1.479 -13.174 1.00 91.94 73 THR A N 1
ATOM 559 C CA . THR A 1 73 ? -6.908 1.335 -14.131 1.00 91.94 73 THR A CA 1
ATOM 560 C C . THR A 1 73 ? -5.700 0.650 -13.480 1.00 91.94 73 THR A C 1
ATOM 562 O O . THR A 1 73 ? -5.298 1.055 -12.384 1.00 91.94 73 THR A O 1
ATOM 565 N N . PRO A 1 74 ? -5.070 -0.338 -14.142 1.00 94.88 74 PRO A N 1
ATOM 566 C CA . PRO A 1 74 ? -3.837 -0.942 -13.654 1.00 94.88 74 PRO A CA 1
ATOM 567 C C . PRO A 1 74 ? -2.710 0.074 -13.503 1.00 94.88 74 PRO A C 1
ATOM 569 O O . PRO A 1 74 ? -2.510 0.937 -14.359 1.00 94.88 74 PRO A O 1
ATOM 572 N N .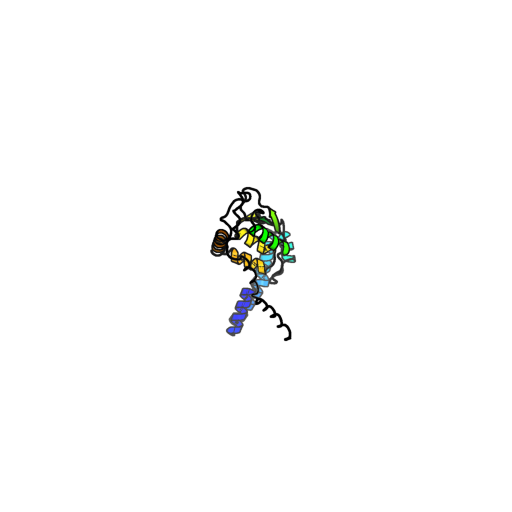 ALA A 1 75 ? -1.928 -0.072 -12.436 1.00 96.25 75 ALA A N 1
ATOM 573 C CA . ALA A 1 75 ? -0.686 0.669 -12.295 1.00 96.25 75 ALA A CA 1
ATOM 574 C C . ALA A 1 75 ? 0.343 0.188 -13.327 1.00 96.25 75 ALA A C 1
ATOM 576 O O . ALA A 1 75 ? 0.302 -0.960 -13.769 1.00 96.25 75 ALA A O 1
ATOM 577 N N . VAL A 1 76 ? 1.295 1.043 -13.692 1.00 97.06 76 VAL A N 1
ATOM 578 C CA . VAL A 1 76 ? 2.367 0.717 -14.635 1.00 97.06 76 VAL A CA 1
ATOM 579 C C . VAL A 1 76 ? 3.718 0.881 -13.955 1.00 97.06 76 VAL A C 1
ATOM 581 O O . VAL A 1 76 ? 4.104 1.991 -13.589 1.00 97.06 76 VAL A O 1
ATOM 584 N N . LEU A 1 77 ? 4.465 -0.216 -13.841 1.00 97.31 77 LEU A N 1
ATOM 585 C CA . LEU A 1 77 ? 5.876 -0.200 -13.475 1.00 97.31 77 LEU A CA 1
ATOM 586 C C . LEU A 1 77 ? 6.720 -0.257 -14.750 1.00 97.31 77 LEU A C 1
ATOM 588 O O . LEU A 1 77 ? 6.695 -1.247 -15.477 1.00 97.31 77 LEU A O 1
ATOM 592 N N . ARG A 1 78 ? 7.485 0.800 -15.003 1.00 96.31 78 ARG A N 1
ATOM 593 C CA . ARG A 1 78 ? 8.461 0.883 -16.086 1.00 96.31 78 ARG A CA 1
ATOM 594 C C . ARG A 1 78 ? 9.851 0.559 -15.567 1.00 96.31 78 ARG A C 1
ATOM 596 O O . ARG A 1 78 ? 10.300 1.196 -14.617 1.00 96.31 78 ARG A O 1
ATOM 603 N N . LEU A 1 79 ? 10.510 -0.415 -16.185 1.00 94.50 79 LEU A N 1
ATOM 604 C CA . LEU A 1 79 ? 11.854 -0.862 -15.820 1.00 94.50 79 LEU A CA 1
ATOM 605 C C . LEU A 1 79 ? 12.777 -0.829 -17.035 1.00 94.50 79 LEU A C 1
ATOM 607 O O . LEU A 1 79 ? 12.380 -1.229 -18.129 1.00 94.50 79 LEU A O 1
ATOM 611 N N . ASP A 1 80 ? 14.011 -0.383 -16.837 1.00 91.44 80 ASP A N 1
ATOM 612 C CA . ASP A 1 80 ? 15.043 -0.417 -17.867 1.00 91.44 80 ASP A CA 1
ATOM 613 C C . ASP A 1 80 ? 15.487 -1.857 -18.144 1.00 91.44 80 ASP A C 1
ATOM 615 O O . ASP A 1 80 ? 16.016 -2.555 -17.277 1.00 91.44 80 ASP A O 1
ATOM 619 N N . THR A 1 81 ? 15.276 -2.308 -19.376 1.00 88.88 81 THR A N 1
ATOM 620 C CA . THR A 1 81 ? 15.638 -3.653 -19.826 1.00 88.88 81 THR A CA 1
ATOM 621 C C . THR A 1 81 ? 17.136 -3.826 -20.071 1.00 88.88 81 THR A C 1
ATOM 623 O O . THR A 1 81 ? 17.598 -4.963 -20.141 1.00 88.88 81 THR A O 1
ATOM 626 N N . GLY A 1 82 ? 17.900 -2.734 -20.184 1.00 85.81 82 GLY A N 1
ATOM 627 C CA . GLY A 1 82 ? 19.361 -2.758 -20.280 1.00 85.81 82 GLY A CA 1
ATOM 628 C C . GLY A 1 82 ? 20.059 -3.020 -18.940 1.00 85.81 82 GLY A C 1
ATOM 629 O O . GLY A 1 82 ? 21.225 -3.410 -18.916 1.00 85.81 82 GLY A O 1
ATOM 630 N N . CYS A 1 83 ? 19.351 -2.867 -17.818 1.00 84.94 83 CYS A N 1
ATOM 631 C CA . CYS A 1 83 ? 19.895 -3.058 -16.479 1.00 84.94 83 CYS A CA 1
ATOM 632 C C . CYS A 1 83 ? 19.621 -4.481 -15.958 1.00 84.94 83 CYS A C 1
ATOM 634 O O . CYS A 1 83 ? 18.472 -4.866 -15.724 1.00 84.94 83 CYS A O 1
ATOM 636 N N . GLY A 1 84 ? 20.681 -5.255 -15.686 1.00 86.56 84 GLY A N 1
ATOM 637 C CA . GLY A 1 84 ? 20.563 -6.636 -15.190 1.00 86.56 84 GLY A CA 1
ATOM 638 C C . GLY A 1 84 ? 19.741 -6.766 -13.899 1.00 86.56 84 GLY A C 1
ATOM 639 O O . GLY A 1 84 ? 18.930 -7.685 -13.764 1.00 86.56 84 GLY A O 1
ATOM 640 N N . PHE A 1 85 ? 19.869 -5.805 -12.979 1.00 87.81 85 PHE A N 1
ATOM 641 C CA . PHE A 1 85 ? 19.076 -5.769 -11.747 1.00 87.81 85 PHE A CA 1
ATOM 642 C C . PHE A 1 85 ? 17.591 -5.476 -12.007 1.00 87.81 85 PHE A C 1
ATOM 644 O O . PHE A 1 85 ? 16.721 -6.131 -11.432 1.00 87.81 85 PHE A O 1
ATOM 651 N N . CYS A 1 86 ? 17.279 -4.550 -12.917 1.00 90.81 86 CYS A N 1
ATOM 652 C CA . CYS A 1 86 ? 15.897 -4.250 -13.298 1.00 90.81 86 CYS A CA 1
ATOM 653 C C . CYS A 1 86 ? 15.226 -5.460 -13.966 1.00 90.81 86 CYS A C 1
ATOM 655 O O . CYS A 1 86 ? 14.083 -5.787 -13.646 1.00 90.81 86 CYS A O 1
ATOM 657 N N . VAL A 1 87 ? 15.953 -6.201 -14.808 1.00 92.00 87 VAL A N 1
ATOM 658 C CA . VAL A 1 87 ? 15.477 -7.470 -15.385 1.00 92.00 87 VAL A CA 1
ATOM 659 C C . VAL A 1 87 ? 15.248 -8.532 -14.301 1.00 92.00 87 VAL A C 1
ATOM 661 O O . VAL A 1 87 ? 14.269 -9.284 -14.361 1.00 92.00 87 VAL A O 1
ATOM 664 N N . ALA A 1 88 ? 16.105 -8.600 -13.279 1.00 93.62 88 ALA A N 1
ATOM 665 C CA . ALA A 1 88 ? 15.906 -9.506 -12.150 1.00 93.62 88 ALA A CA 1
ATOM 666 C C . ALA A 1 88 ? 14.636 -9.159 -11.350 1.00 93.62 88 ALA A C 1
ATOM 668 O O . ALA A 1 88 ? 13.848 -10.061 -11.048 1.00 93.62 88 ALA A O 1
ATOM 669 N N . ILE A 1 89 ? 14.391 -7.870 -11.079 1.00 94.94 89 ILE A N 1
ATOM 670 C CA . ILE A 1 89 ? 13.152 -7.383 -10.449 1.00 94.94 89 ILE A CA 1
ATOM 671 C C . ILE A 1 89 ? 11.937 -7.731 -11.304 1.00 94.94 89 ILE A C 1
ATOM 673 O O . ILE A 1 89 ? 10.963 -8.271 -10.779 1.00 94.94 89 ILE A O 1
ATOM 677 N N . TRP A 1 90 ? 11.998 -7.490 -12.616 1.00 96.00 90 TRP A N 1
ATOM 678 C CA . TRP A 1 90 ? 10.922 -7.857 -13.535 1.00 96.00 90 TRP A CA 1
ATOM 679 C C . TRP A 1 90 ? 10.551 -9.330 -13.374 1.00 96.00 90 TRP A C 1
ATOM 681 O O . TRP A 1 90 ? 9.397 -9.666 -13.114 1.00 96.00 90 TRP A O 1
ATOM 691 N N . ARG A 1 91 ? 11.537 -10.231 -13.478 1.00 96.88 91 ARG A N 1
ATOM 692 C CA . ARG A 1 91 ? 11.327 -11.680 -13.330 1.00 96.88 91 ARG A CA 1
ATOM 693 C C . ARG A 1 91 ? 10.819 -12.047 -11.940 1.00 96.88 91 ARG A C 1
ATOM 695 O O . ARG A 1 91 ? 10.045 -12.990 -11.792 1.00 96.88 91 ARG A O 1
ATOM 702 N N . PHE A 1 92 ? 11.286 -11.365 -10.899 1.00 97.00 92 PHE A N 1
ATOM 703 C CA . PHE A 1 92 ? 10.826 -11.576 -9.530 1.00 97.00 92 PHE A CA 1
ATOM 704 C C . PHE A 1 92 ? 9.334 -11.255 -9.374 1.00 97.00 92 PHE A C 1
ATOM 706 O O . PHE A 1 92 ? 8.613 -12.078 -8.801 1.00 97.00 92 PHE A O 1
ATOM 713 N N . LEU A 1 93 ? 8.894 -10.109 -9.900 1.00 97.12 93 LEU A N 1
ATOM 714 C CA . LEU A 1 93 ? 7.506 -9.655 -9.841 1.00 97.12 93 LEU A CA 1
ATOM 715 C C . LEU A 1 93 ? 6.611 -10.513 -10.735 1.00 97.12 93 LEU A C 1
ATOM 717 O O . LEU A 1 93 ? 5.615 -11.043 -10.256 1.00 97.12 93 LEU A O 1
ATOM 721 N N . ALA A 1 94 ? 7.003 -10.734 -11.993 1.00 95.69 94 ALA A N 1
ATOM 722 C CA . ALA A 1 94 ? 6.223 -11.511 -12.957 1.00 95.69 94 ALA A CA 1
ATOM 723 C C . ALA A 1 94 ? 5.932 -12.940 -12.464 1.00 95.69 94 ALA A C 1
ATOM 725 O O . ALA A 1 94 ? 4.825 -13.440 -12.627 1.00 95.69 94 ALA A O 1
ATOM 726 N N . ARG A 1 95 ? 6.893 -13.583 -11.783 1.00 97.31 95 ARG A N 1
ATOM 727 C CA . ARG A 1 95 ? 6.708 -14.927 -11.199 1.00 97.31 95 ARG A CA 1
ATOM 728 C C . ARG A 1 95 ? 5.712 -14.980 -10.038 1.00 97.31 95 ARG A C 1
ATOM 730 O O . ARG A 1 95 ? 5.342 -16.072 -9.624 1.00 97.31 95 ARG A O 1
ATOM 737 N N . ARG A 1 96 ? 5.332 -13.835 -9.469 1.00 96.25 96 ARG A N 1
ATOM 738 C CA . ARG A 1 96 ? 4.448 -13.742 -8.300 1.00 96.25 96 ARG A CA 1
ATOM 739 C C . ARG A 1 96 ? 3.041 -13.258 -8.641 1.00 96.25 96 ARG A C 1
ATOM 741 O O . ARG A 1 96 ? 2.269 -13.072 -7.707 1.00 96.25 96 ARG A O 1
ATOM 748 N N . ASP A 1 97 ? 2.721 -13.110 -9.931 1.00 94.19 97 ASP A N 1
ATOM 749 C CA . ASP A 1 97 ? 1.373 -12.788 -10.420 1.00 94.19 97 ASP A CA 1
ATOM 750 C C . ASP A 1 97 ? 0.788 -11.525 -9.746 1.00 94.19 97 ASP A C 1
ATOM 752 O O . ASP A 1 97 ? -0.123 -11.614 -8.916 1.00 94.19 97 ASP A O 1
ATOM 756 N N . PRO A 1 98 ? 1.372 -10.337 -10.011 1.00 96.69 98 PRO A N 1
ATOM 757 C CA . PRO A 1 98 ? 0.980 -9.111 -9.336 1.00 96.69 98 PRO A CA 1
ATOM 758 C C . PRO A 1 98 ? -0.440 -8.694 -9.736 1.00 96.69 98 PRO A C 1
ATOM 760 O O . PRO A 1 98 ? -0.823 -8.708 -10.904 1.00 96.69 98 PRO A O 1
ATOM 763 N N . VAL A 1 99 ? -1.216 -8.255 -8.753 1.00 95.75 99 VAL A N 1
ATOM 764 C CA . VAL A 1 99 ? -2.604 -7.834 -8.927 1.00 95.75 99 VAL A CA 1
ATOM 765 C C . VAL A 1 99 ? -2.654 -6.373 -9.366 1.00 95.75 99 VAL A C 1
A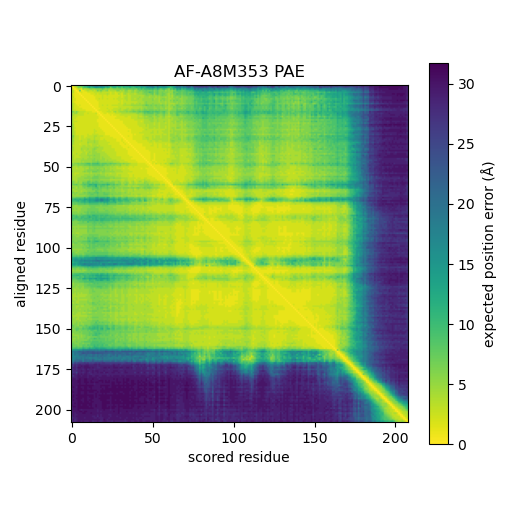TOM 767 O O . VAL A 1 99 ? -2.133 -5.499 -8.681 1.00 95.75 99 VAL A O 1
ATOM 770 N N . ASN A 1 100 ? -3.349 -6.084 -10.469 1.00 95.44 100 ASN A N 1
ATOM 771 C CA . ASN A 1 100 ? -3.577 -4.718 -10.963 1.00 95.44 100 ASN A CA 1
ATOM 772 C C . ASN A 1 100 ? -2.285 -3.926 -11.272 1.00 95.44 100 ASN A C 1
ATOM 774 O O . ASN A 1 100 ? -2.227 -2.713 -11.064 1.00 95.44 100 ASN A O 1
ATOM 778 N N . LEU A 1 101 ? -1.242 -4.618 -11.743 1.00 96.88 101 LEU A N 1
ATOM 779 C CA . LEU A 1 101 ? 0.045 -4.037 -12.125 1.00 96.88 101 LEU A CA 1
ATOM 780 C C . LEU A 1 101 ? 0.456 -4.535 -13.510 1.00 96.88 101 LEU A C 1
ATOM 782 O O . LEU A 1 101 ? 0.568 -5.734 -13.746 1.00 96.88 101 LEU A O 1
ATOM 786 N N . THR A 1 102 ? 0.758 -3.602 -14.400 1.00 96.75 102 THR A N 1
ATOM 787 C CA . THR A 1 102 ? 1.393 -3.864 -15.689 1.00 96.75 102 THR A CA 1
ATOM 788 C C . THR A 1 102 ? 2.873 -3.529 -15.580 1.00 96.75 102 THR A C 1
ATOM 790 O O . THR A 1 102 ? 3.235 -2.428 -15.170 1.00 96.75 102 THR A O 1
ATOM 793 N N . ILE A 1 103 ? 3.741 -4.462 -15.961 1.00 96.62 103 ILE A N 1
ATOM 794 C CA . ILE A 1 103 ? 5.183 -4.216 -16.035 1.00 96.62 103 ILE A CA 1
ATOM 795 C C . ILE A 1 103 ? 5.536 -3.966 -17.504 1.00 96.62 103 ILE A C 1
ATOM 797 O O . ILE A 1 103 ? 5.182 -4.766 -18.368 1.00 96.62 103 ILE A O 1
ATOM 801 N N . ALA A 1 104 ? 6.180 -2.838 -17.794 1.00 95.75 104 ALA A N 1
ATOM 802 C CA . ALA A 1 104 ? 6.500 -2.377 -19.143 1.00 95.75 104 ALA A CA 1
ATOM 803 C C . ALA A 1 104 ? 7.974 -1.936 -19.241 1.00 95.75 104 ALA A C 1
ATOM 805 O O . ALA A 1 104 ? 8.558 -1.532 -18.233 1.00 95.75 104 ALA A O 1
ATOM 806 N N . PRO A 1 105 ? 8.610 -1.998 -20.423 1.00 94.50 105 PRO A N 1
ATOM 807 C CA . PRO A 1 105 ? 9.952 -1.450 -20.591 1.00 94.50 105 PRO A CA 1
ATOM 808 C C . PRO A 1 105 ? 9.946 0.075 -20.400 1.00 94.50 105 PRO A C 1
ATOM 810 O O . PRO A 1 105 ? 8.993 0.763 -20.784 1.00 94.50 105 PRO A O 1
ATOM 813 N N . ALA A 1 106 ? 11.005 0.610 -19.795 1.00 91.12 106 ALA A N 1
ATOM 814 C CA . ALA A 1 106 ? 11.246 2.048 -19.741 1.00 91.12 106 ALA A CA 1
ATOM 815 C C . ALA A 1 106 ? 11.558 2.584 -21.147 1.00 91.12 106 ALA A C 1
ATOM 817 O O . ALA A 1 106 ? 12.252 1.933 -21.927 1.00 91.12 106 ALA A O 1
ATOM 818 N N . LYS A 1 107 ? 11.021 3.764 -21.481 1.00 87.06 107 LYS A N 1
ATOM 819 C CA . LYS A 1 107 ? 11.352 4.445 -22.743 1.00 87.06 107 LYS A CA 1
ATOM 820 C C . LYS A 1 107 ? 12.703 5.146 -22.625 1.00 87.06 107 LYS A C 1
ATOM 822 O O . LYS A 1 107 ? 13.107 5.521 -21.527 1.00 87.06 107 LYS A O 1
ATOM 827 N N . GLU A 1 108 ? 13.347 5.377 -23.761 1.00 78.06 108 GLU A N 1
ATOM 828 C CA . GLU A 1 108 ? 14.587 6.150 -23.832 1.00 78.06 108 GLU A CA 1
ATOM 829 C C . GLU A 1 108 ? 14.422 7.522 -23.153 1.00 78.06 108 GLU A C 1
ATOM 831 O O . GLU A 1 108 ? 13.391 8.186 -23.303 1.00 78.06 108 GLU A O 1
ATOM 836 N N . GLY A 1 109 ? 15.393 7.904 -22.320 1.00 74.94 109 GLY A N 1
ATOM 837 C CA . GLY A 1 109 ? 15.336 9.138 -21.525 1.00 74.94 109 GLY A CA 1
ATOM 838 C C . GLY A 1 109 ? 14.505 9.055 -20.233 1.00 74.94 109 GLY A C 1
ATOM 839 O O . GLY A 1 109 ? 14.529 9.992 -19.435 1.00 74.94 109 GLY A O 1
ATOM 840 N N . GLN A 1 110 ? 13.788 7.954 -19.971 1.00 81.88 110 GLN A N 1
ATOM 841 C CA . GLN A 1 110 ? 13.115 7.730 -18.683 1.00 81.88 110 GLN A CA 1
ATOM 842 C C . GLN A 1 110 ? 14.077 7.158 -17.646 1.00 81.88 110 GLN A C 1
ATOM 844 O O . GLN A 1 110 ? 15.021 6.471 -17.986 1.00 81.88 110 GLN A O 1
ATOM 849 N N . LEU A 1 111 ? 13.830 7.387 -16.359 1.00 79.31 111 LEU A N 1
ATOM 850 C CA . LEU A 1 111 ? 14.662 6.804 -15.300 1.00 79.31 111 LEU A CA 1
ATOM 851 C C . LEU A 1 111 ? 14.559 5.271 -15.267 1.00 79.31 111 LEU A C 1
ATOM 853 O O . LEU A 1 111 ? 13.500 4.719 -15.569 1.00 79.31 111 LEU A O 1
ATOM 857 N N . ARG A 1 112 ? 15.626 4.605 -14.793 1.00 84.94 112 ARG A N 1
ATOM 858 C CA . ARG A 1 112 ? 15.747 3.132 -14.715 1.00 84.94 112 ARG A CA 1
ATOM 859 C C . ARG A 1 112 ? 14.530 2.388 -14.149 1.00 84.94 112 ARG A C 1
ATOM 861 O O . ARG A 1 112 ? 14.261 1.255 -14.532 1.00 84.94 112 ARG A O 1
ATOM 868 N N . ALA A 1 113 ? 13.826 3.006 -13.202 1.00 92.00 113 ALA A N 1
ATOM 869 C CA . ALA A 1 113 ? 12.618 2.474 -12.590 1.00 92.00 113 ALA A CA 1
ATOM 870 C C . ALA A 1 113 ? 11.635 3.617 -12.329 1.00 92.00 113 ALA A C 1
ATOM 872 O O . ALA A 1 113 ? 11.973 4.594 -11.652 1.00 92.00 113 ALA A O 1
ATOM 873 N N . GLY A 1 114 ? 10.420 3.487 -12.849 1.00 95.06 114 GLY A N 1
ATOM 874 C CA . GLY A 1 114 ? 9.343 4.451 -12.666 1.00 95.06 114 GLY A CA 1
ATOM 875 C C . GLY A 1 114 ? 8.017 3.743 -12.445 1.00 95.06 114 GLY A C 1
ATOM 876 O O . GLY A 1 114 ? 7.712 2.773 -13.125 1.00 95.06 114 GLY A O 1
ATOM 877 N N . TYR A 1 115 ? 7.223 4.226 -11.504 1.00 96.75 115 TYR A N 1
ATOM 878 C CA . TYR A 1 115 ? 5.892 3.711 -11.216 1.00 96.75 115 TYR A CA 1
ATOM 879 C C . TYR A 1 115 ? 4.864 4.803 -11.496 1.00 96.75 115 TYR A C 1
ATOM 881 O O . TYR A 1 115 ? 5.095 5.971 -11.185 1.00 96.75 115 TYR A O 1
ATOM 889 N N . THR A 1 116 ? 3.737 4.425 -12.086 1.00 96.81 116 THR A N 1
ATOM 890 C CA . THR A 1 116 ? 2.572 5.291 -12.277 1.00 96.81 116 THR A CA 1
ATOM 891 C C . THR A 1 116 ? 1.331 4.530 -11.822 1.00 96.81 116 THR A C 1
ATOM 893 O O . THR A 1 116 ? 1.006 3.499 -12.404 1.00 96.81 116 THR A O 1
ATOM 896 N N . GLY A 1 117 ? 0.664 5.005 -10.774 1.00 94.06 117 GLY A N 1
ATOM 897 C CA . GLY A 1 117 ? -0.582 4.441 -10.266 1.00 94.06 117 GLY A CA 1
ATOM 898 C C . GLY A 1 117 ? -1.760 4.731 -11.193 1.00 94.06 117 GLY A C 1
ATOM 899 O O . GLY A 1 117 ? -1.728 5.676 -11.983 1.00 94.06 117 GLY A O 1
ATOM 900 N N . GLY A 1 118 ? -2.820 3.926 -11.084 1.00 88.50 118 GLY A N 1
ATOM 901 C CA . GLY A 1 118 ? -4.073 4.153 -11.818 1.00 88.50 118 GLY A CA 1
ATOM 902 C C . GLY A 1 118 ? -4.790 5.457 -11.437 1.00 88.50 118 GLY A C 1
ATOM 903 O O . GLY A 1 118 ? -5.653 5.919 -12.175 1.00 88.50 118 GLY A O 1
ATOM 904 N N . ASP A 1 119 ? -4.406 6.052 -10.309 1.00 86.94 119 ASP A N 1
ATOM 905 C CA . ASP A 1 119 ? -4.840 7.346 -9.780 1.00 86.94 119 ASP A CA 1
ATOM 906 C C . ASP A 1 119 ? -3.954 8.524 -10.233 1.00 86.94 119 ASP A C 1
ATOM 908 O O . ASP A 1 119 ? -4.211 9.669 -9.870 1.00 86.94 119 ASP A O 1
ATOM 912 N N . GLY A 1 120 ? -2.910 8.259 -11.026 1.00 88.44 120 GLY A N 1
ATOM 913 C CA . GLY A 1 120 ? -1.968 9.266 -11.517 1.00 88.44 120 GLY A CA 1
ATOM 914 C C . GLY A 1 120 ? -0.775 9.533 -10.595 1.00 88.44 120 GLY A C 1
ATOM 915 O O . GLY A 1 120 ? 0.119 10.287 -10.983 1.00 88.44 120 GLY A O 1
ATOM 916 N N . HIS A 1 121 ? -0.700 8.902 -9.416 1.00 92.12 121 HIS A N 1
ATOM 917 C CA . HIS A 1 121 ? 0.461 9.045 -8.533 1.00 92.12 121 HIS A CA 1
ATOM 918 C C . HIS A 1 121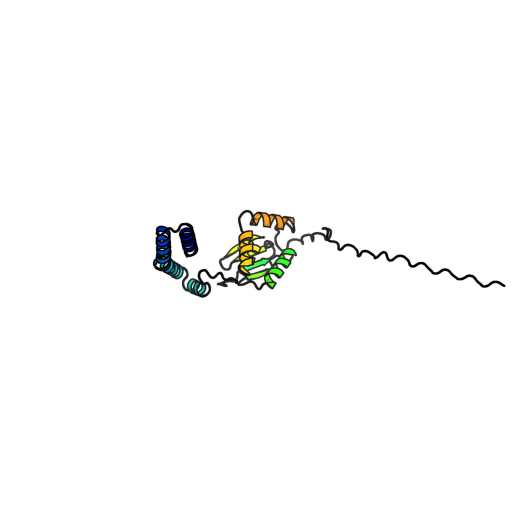 ? 1.717 8.456 -9.180 1.00 92.12 121 HIS A C 1
ATOM 920 O O . HIS A 1 121 ? 1.667 7.375 -9.769 1.00 92.12 121 HIS A O 1
ATOM 926 N N . ALA A 1 122 ? 2.862 9.128 -9.062 1.00 94.75 122 ALA A N 1
ATOM 927 C CA . ALA A 1 122 ? 4.101 8.692 -9.699 1.00 94.75 122 ALA A CA 1
ATOM 928 C C . ALA A 1 122 ? 5.261 8.595 -8.708 1.00 94.75 122 ALA A C 1
ATOM 930 O O . ALA A 1 122 ? 5.470 9.480 -7.885 1.00 94.75 122 ALA A O 1
ATOM 931 N N . GLU A 1 123 ? 6.048 7.528 -8.833 1.00 95.00 123 GLU A N 1
ATOM 932 C CA . GLU A 1 123 ? 7.233 7.267 -8.008 1.00 95.00 123 GLU A CA 1
ATOM 933 C C . GLU A 1 123 ? 8.412 6.858 -8.893 1.00 95.00 123 GLU A C 1
ATOM 935 O O . GLU A 1 123 ? 8.238 6.437 -10.041 1.00 95.00 123 GLU A O 1
ATOM 940 N N . ARG A 1 124 ? 9.636 6.977 -8.372 1.00 92.88 124 ARG A N 1
ATOM 941 C CA . ARG A 1 124 ? 10.881 6.722 -9.119 1.00 92.88 124 ARG A CA 1
ATOM 942 C C . ARG A 1 124 ? 11.865 5.886 -8.299 1.00 92.88 124 ARG A C 1
ATOM 944 O O . ARG A 1 124 ? 11.790 5.853 -7.073 1.00 92.88 124 ARG A O 1
ATOM 951 N N . GLY A 1 125 ? 12.799 5.220 -8.976 1.00 91.56 125 GLY A N 1
ATOM 952 C CA . GLY A 1 125 ? 13.904 4.500 -8.336 1.00 91.56 125 GLY A CA 1
ATOM 953 C C . GLY A 1 125 ? 13.427 3.389 -7.398 1.00 91.56 125 GLY A C 1
ATOM 954 O O . GLY A 1 125 ? 12.536 2.614 -7.747 1.00 91.56 125 GLY A O 1
ATOM 955 N N . VAL A 1 126 ? 14.010 3.311 -6.198 1.00 93.50 126 VAL A N 1
ATOM 956 C CA . VAL A 1 126 ? 13.619 2.307 -5.191 1.00 93.50 126 VAL A CA 1
ATOM 957 C C . VAL A 1 126 ? 12.164 2.478 -4.745 1.00 93.50 126 VAL A C 1
ATOM 959 O O . VAL A 1 126 ? 11.469 1.478 -4.576 1.00 93.50 126 VAL A O 1
ATOM 962 N N . ALA A 1 127 ? 11.660 3.711 -4.630 1.00 95.31 127 ALA A N 1
ATOM 963 C CA . ALA A 1 127 ? 10.270 3.960 -4.243 1.00 95.31 127 ALA A CA 1
ATOM 964 C C . ALA A 1 127 ? 9.269 3.397 -5.268 1.00 95.31 127 ALA A C 1
ATOM 966 O O . ALA A 1 127 ? 8.225 2.867 -4.883 1.00 95.31 127 ALA A O 1
ATOM 967 N N . ALA A 1 128 ? 9.613 3.428 -6.563 1.00 96.00 128 ALA A N 1
ATOM 968 C CA . ALA A 1 128 ? 8.809 2.807 -7.617 1.00 96.00 128 ALA A CA 1
ATOM 969 C C . ALA A 1 128 ? 8.717 1.282 -7.454 1.00 96.00 128 ALA A C 1
ATOM 971 O O . ALA A 1 128 ? 7.632 0.707 -7.544 1.00 96.00 128 ALA A O 1
ATOM 972 N N . VAL A 1 129 ? 9.845 0.625 -7.173 1.00 96.19 129 VAL A N 1
ATOM 973 C CA . VAL A 1 129 ? 9.884 -0.826 -6.928 1.00 96.19 129 VAL A CA 1
ATOM 974 C C . VAL A 1 129 ? 9.138 -1.172 -5.640 1.00 96.19 129 VAL A C 1
ATOM 976 O O . VAL A 1 129 ? 8.354 -2.117 -5.620 1.00 96.19 129 VAL A O 1
ATOM 979 N N . ALA A 1 130 ? 9.323 -0.382 -4.583 1.00 97.12 130 ALA A N 1
ATOM 980 C CA . ALA A 1 130 ? 8.631 -0.566 -3.315 1.00 97.12 130 ALA A CA 1
ATOM 981 C C . ALA A 1 130 ? 7.106 -0.442 -3.468 1.00 97.12 130 ALA A C 1
ATOM 983 O O . ALA A 1 130 ? 6.378 -1.256 -2.907 1.00 97.12 130 ALA A O 1
ATOM 984 N N . ARG A 1 131 ? 6.615 0.493 -4.297 1.00 96.75 131 ARG A N 1
ATOM 985 C CA . ARG A 1 131 ? 5.192 0.550 -4.670 1.00 96.75 131 ARG A CA 1
ATOM 986 C C . ARG A 1 131 ? 4.728 -0.695 -5.410 1.00 96.75 131 ARG A C 1
ATOM 988 O O . ARG A 1 131 ? 3.670 -1.222 -5.090 1.00 96.75 131 ARG A O 1
ATOM 995 N N . ALA A 1 132 ? 5.518 -1.208 -6.348 1.00 96.81 132 ALA A N 1
ATOM 996 C CA . ALA A 1 132 ? 5.160 -2.424 -7.073 1.00 96.81 132 ALA A CA 1
ATOM 997 C C . ALA A 1 132 ? 5.001 -3.654 -6.156 1.00 96.81 132 ALA A C 1
ATOM 999 O O . ALA A 1 132 ? 4.181 -4.524 -6.446 1.00 96.81 132 ALA A O 1
ATOM 1000 N N . LEU A 1 133 ? 5.726 -3.725 -5.031 1.00 97.75 133 LEU A N 1
ATOM 1001 C CA . LEU A 1 133 ? 5.585 -4.815 -4.054 1.00 97.75 133 LEU A CA 1
ATOM 1002 C C . LEU A 1 133 ? 4.192 -4.869 -3.407 1.00 97.75 133 LEU A C 1
ATOM 1004 O O . LEU A 1 133 ? 3.725 -5.954 -3.054 1.00 97.75 133 LEU A O 1
ATOM 1008 N N . GLU A 1 134 ? 3.495 -3.734 -3.312 1.00 96.12 134 GLU A N 1
ATOM 1009 C CA . GLU A 1 134 ? 2.131 -3.649 -2.765 1.00 96.12 134 GLU A CA 1
ATOM 1010 C C . GLU A 1 134 ? 1.102 -4.384 -3.633 1.00 96.12 134 GLU A C 1
ATOM 1012 O O . GLU A 1 134 ? 0.031 -4.738 -3.147 1.00 96.12 134 GLU A O 1
ATOM 1017 N N . HIS A 1 135 ? 1.444 -4.686 -4.889 1.00 96.81 135 HIS A N 1
ATOM 1018 C CA . HIS A 1 135 ? 0.597 -5.442 -5.807 1.00 96.81 135 HIS A CA 1
ATOM 1019 C C . HIS A 1 135 ? 0.713 -6.966 -5.643 1.00 96.81 135 HIS A C 1
ATOM 1021 O O . HIS A 1 135 ? -0.038 -7.701 -6.277 1.00 96.81 135 HIS A O 1
ATOM 1027 N N . LEU A 1 136 ? 1.626 -7.473 -4.808 1.00 97.38 136 LEU A N 1
ATOM 1028 C CA . LEU A 1 136 ? 1.835 -8.916 -4.649 1.00 97.38 136 LEU A CA 1
ATOM 1029 C C . LEU A 1 136 ? 0.895 -9.522 -3.602 1.00 97.38 136 LEU A C 1
ATOM 1031 O O . LEU A 1 136 ? -0.034 -10.268 -3.910 1.00 97.38 136 LEU A O 1
ATOM 1035 N N . ASN A 1 137 ? 1.170 -9.235 -2.335 1.00 96.62 137 ASN A N 1
ATOM 1036 C CA . ASN A 1 137 ? 0.387 -9.670 -1.189 1.00 96.62 137 ASN A CA 1
ATOM 1037 C C . ASN A 1 137 ? 0.714 -8.793 0.020 1.00 96.62 137 ASN A C 1
ATOM 1039 O O . ASN A 1 137 ? 1.648 -7.994 -0.020 1.00 96.62 137 ASN A O 1
ATOM 1043 N N . LEU A 1 138 ? -0.036 -8.966 1.104 1.00 95.69 138 LEU A N 1
ATOM 1044 C CA . LEU A 1 138 ? 0.115 -8.175 2.322 1.00 95.69 138 LEU A CA 1
ATOM 1045 C C . LEU A 1 138 ? 1.536 -8.227 2.907 1.00 95.69 138 LEU A C 1
ATOM 1047 O O . LEU A 1 138 ? 2.029 -7.213 3.391 1.00 95.69 138 LEU A O 1
ATOM 1051 N N . GLY A 1 139 ? 2.212 -9.378 2.839 1.00 96.75 139 GLY A N 1
ATOM 1052 C CA . GLY A 1 139 ? 3.588 -9.510 3.326 1.00 96.75 139 GLY A CA 1
ATOM 1053 C C . GLY A 1 139 ? 4.570 -8.635 2.544 1.00 96.75 139 GLY A C 1
ATOM 1054 O O . GLY A 1 139 ? 5.368 -7.909 3.131 1.00 96.75 139 GLY A O 1
ATOM 1055 N N . TRP A 1 140 ? 4.476 -8.642 1.215 1.00 97.50 140 TRP A N 1
ATOM 1056 C CA . TRP A 1 140 ? 5.296 -7.771 0.367 1.00 97.50 140 TRP A CA 1
ATOM 1057 C C . TRP A 1 140 ? 4.873 -6.304 0.429 1.00 97.50 140 TRP A C 1
ATOM 1059 O O . TRP A 1 140 ? 5.732 -5.432 0.326 1.00 97.50 140 TRP A O 1
ATOM 1069 N N . ALA A 1 141 ? 3.590 -6.024 0.662 1.00 96.56 141 ALA A N 1
ATOM 1070 C CA . ALA A 1 141 ? 3.114 -4.669 0.907 1.00 96.56 141 ALA A CA 1
ATOM 1071 C C . ALA A 1 141 ? 3.782 -4.064 2.148 1.00 96.56 141 ALA A C 1
ATOM 1073 O O . ALA A 1 141 ? 4.256 -2.936 2.079 1.00 96.56 141 ALA A O 1
ATOM 1074 N N . TRP A 1 142 ? 3.926 -4.832 3.235 1.00 97.25 142 TRP A N 1
ATOM 1075 C CA . TRP A 1 142 ? 4.685 -4.402 4.415 1.00 97.25 142 TRP A CA 1
ATOM 1076 C C . TRP A 1 142 ? 6.132 -4.041 4.083 1.00 97.25 142 TRP A C 1
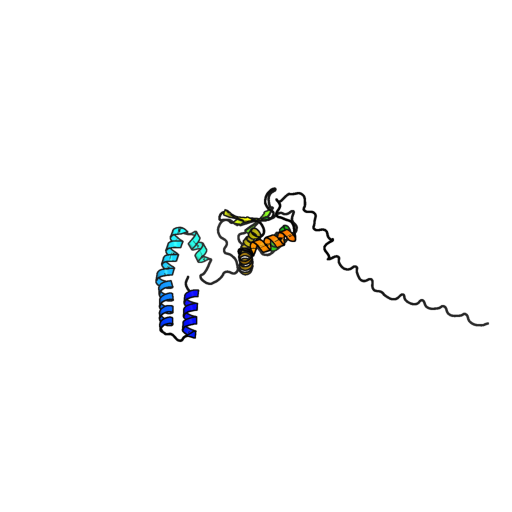ATOM 1078 O O . TRP A 1 142 ? 6.595 -2.975 4.478 1.00 97.25 142 TRP A O 1
ATOM 1088 N N . VAL A 1 143 ? 6.825 -4.876 3.303 1.00 97.69 143 VAL A N 1
ATOM 1089 C CA . VAL A 1 143 ? 8.191 -4.575 2.841 1.00 97.69 143 VAL A CA 1
ATOM 1090 C C . VAL A 1 143 ? 8.217 -3.287 2.013 1.00 97.69 143 VAL A C 1
ATOM 1092 O O . VAL A 1 143 ? 9.065 -2.426 2.243 1.00 97.69 143 VAL A O 1
ATOM 1095 N N . GLY A 1 144 ? 7.271 -3.123 1.084 1.00 96.88 144 GLY A N 1
ATOM 1096 C CA . GLY A 1 144 ? 7.116 -1.907 0.288 1.00 96.88 144 GLY A CA 1
ATOM 1097 C C . GLY A 1 144 ? 6.893 -0.663 1.152 1.00 96.88 144 GLY A C 1
ATOM 1098 O O . GLY A 1 144 ? 7.554 0.352 0.952 1.00 96.88 144 GLY A O 1
ATOM 1099 N N . TRP A 1 145 ? 6.024 -0.742 2.159 1.00 97.00 145 TRP A N 1
ATOM 1100 C CA . TRP A 1 145 ? 5.763 0.355 3.092 1.00 97.00 145 TRP A CA 1
ATOM 1101 C C . TRP A 1 145 ? 6.991 0.712 3.923 1.00 97.00 145 TRP A C 1
ATOM 1103 O O . TRP A 1 145 ? 7.326 1.890 4.018 1.00 97.00 145 TRP A O 1
ATOM 1113 N N . THR A 1 146 ? 7.702 -0.281 4.463 1.00 97.50 146 THR A N 1
ATOM 1114 C CA . THR A 1 146 ? 8.946 -0.062 5.212 1.00 97.50 146 THR A CA 1
ATOM 1115 C C . THR A 1 146 ? 10.013 0.598 4.342 1.00 97.50 146 THR A C 1
ATOM 1117 O O . THR A 1 146 ? 10.639 1.565 4.771 1.00 97.50 146 THR A O 1
ATOM 1120 N N . LEU A 1 147 ? 10.186 0.135 3.099 1.00 96.00 147 LEU A N 1
ATOM 1121 C CA . LEU A 1 147 ? 11.140 0.724 2.156 1.00 96.00 147 LEU A CA 1
ATOM 1122 C C . LEU A 1 147 ? 10.797 2.165 1.773 1.00 96.00 147 LEU A C 1
ATOM 1124 O O . LEU A 1 147 ? 11.705 2.899 1.402 1.00 96.00 147 LEU A O 1
ATOM 1128 N N . ARG A 1 148 ? 9.525 2.571 1.872 1.00 95.50 148 ARG A N 1
ATOM 1129 C CA . ARG A 1 148 ? 9.054 3.936 1.584 1.00 95.50 148 ARG A CA 1
ATOM 1130 C C . ARG A 1 148 ? 9.033 4.854 2.807 1.00 95.50 148 ARG A C 1
ATOM 1132 O O . ARG A 1 148 ? 8.614 6.004 2.691 1.00 95.50 148 ARG A O 1
ATOM 1139 N N . LEU A 1 149 ? 9.486 4.386 3.972 1.00 95.88 149 LEU A N 1
ATOM 1140 C CA . LEU A 1 149 ? 9.660 5.263 5.127 1.00 95.88 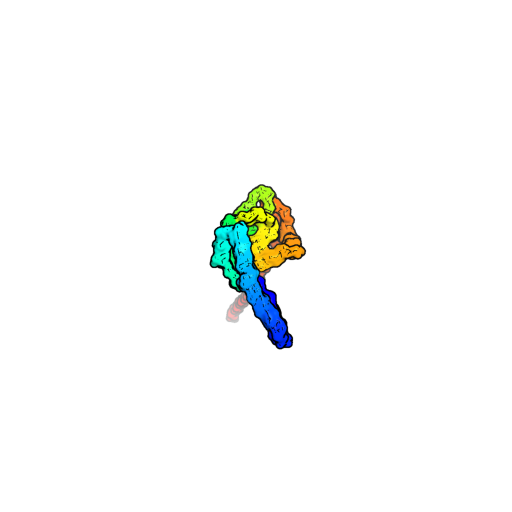149 LEU A CA 1
ATOM 1141 C C . LEU A 1 149 ? 10.771 6.294 4.852 1.00 95.88 149 LEU A C 1
ATOM 1143 O O . LEU A 1 149 ? 11.753 5.983 4.154 1.00 95.88 149 LEU A O 1
ATOM 1147 N N . PRO A 1 150 ? 10.648 7.517 5.404 1.00 92.31 150 PRO A N 1
ATOM 1148 C CA . PRO A 1 150 ? 11.725 8.496 5.350 1.00 92.31 150 PRO A CA 1
ATOM 1149 C C . PRO A 1 150 ? 12.992 7.910 5.990 1.00 92.31 150 PRO A C 1
ATOM 1151 O O . PRO A 1 150 ? 12.928 7.152 6.957 1.00 92.31 150 PRO A O 1
ATOM 1154 N N . GLY A 1 151 ? 14.155 8.204 5.409 1.00 94.50 151 GLY A N 1
ATOM 1155 C CA . GLY A 1 151 ? 15.438 7.603 5.798 1.00 94.50 151 GLY A CA 1
ATOM 1156 C C . GLY A 1 151 ? 15.682 6.223 5.178 1.00 94.50 151 GLY A C 1
ATOM 1157 O O . GLY A 1 151 ? 16.695 6.042 4.507 1.00 94.50 151 GLY A O 1
ATOM 1158 N N . MET A 1 152 ? 14.738 5.283 5.302 1.00 95.00 152 MET A N 1
ATOM 1159 C CA . MET A 1 152 ? 14.870 3.938 4.711 1.00 95.00 152 MET A CA 1
ATOM 1160 C C . MET A 1 152 ? 14.935 3.988 3.186 1.00 95.00 152 MET A C 1
ATOM 1162 O O . MET A 1 152 ? 15.796 3.350 2.585 1.00 95.00 152 MET A O 1
ATOM 1166 N N . THR A 1 153 ? 14.086 4.812 2.564 1.00 92.88 153 THR A N 1
ATOM 1167 C CA . THR A 1 153 ? 14.103 5.005 1.104 1.00 92.88 153 THR A CA 1
ATOM 1168 C C . THR A 1 153 ? 15.454 5.543 0.635 1.00 92.88 153 THR A C 1
ATOM 1170 O O . THR A 1 153 ? 16.006 5.069 -0.354 1.00 92.88 153 THR A O 1
ATOM 1173 N N . TRP A 1 154 ? 15.998 6.525 1.360 1.00 93.44 154 TRP A N 1
ATOM 1174 C CA . TRP A 1 154 ? 17.279 7.155 1.042 1.00 93.44 154 TRP A CA 1
ATOM 1175 C C . TRP A 1 154 ? 18.439 6.170 1.190 1.00 93.44 154 TRP A C 1
ATOM 1177 O O . TRP A 1 154 ? 19.248 6.040 0.277 1.00 93.44 154 TRP A O 1
ATOM 1187 N N . LEU A 1 155 ? 18.474 5.419 2.293 1.00 94.19 155 LEU A N 1
ATOM 1188 C CA . LEU A 1 155 ? 19.489 4.397 2.528 1.00 94.19 155 LEU A CA 1
ATOM 1189 C C . LEU A 1 155 ? 19.436 3.301 1.458 1.00 94.19 155 LEU A C 1
ATOM 1191 O O . LEU A 1 155 ? 20.460 2.952 0.877 1.00 94.19 155 LEU A O 1
ATOM 1195 N N . ALA A 1 156 ? 18.243 2.788 1.153 1.00 91.69 156 ALA A N 1
ATOM 1196 C CA . ALA A 1 156 ? 18.066 1.768 0.127 1.00 91.69 156 ALA A CA 1
ATOM 1197 C C . ALA A 1 156 ? 18.473 2.284 -1.261 1.00 91.69 156 ALA A C 1
ATOM 1199 O O . ALA A 1 156 ? 19.101 1.557 -2.033 1.00 91.69 156 ALA A O 1
ATOM 1200 N N . GLN A 1 157 ? 18.163 3.546 -1.572 1.00 90.75 157 GLN A N 1
ATOM 1201 C CA . GLN A 1 157 ? 18.599 4.194 -2.805 1.00 90.75 157 GLN A CA 1
ATOM 1202 C C . GLN A 1 157 ? 20.130 4.301 -2.864 1.00 90.75 157 GLN A C 1
ATOM 1204 O O . GLN A 1 157 ? 20.709 3.873 -3.858 1.00 90.75 157 GLN A O 1
ATOM 1209 N N . LEU A 1 158 ? 20.791 4.752 -1.792 1.00 91.00 158 LEU A N 1
ATOM 1210 C CA . LEU A 1 158 ? 22.254 4.805 -1.714 1.00 91.00 158 LEU A CA 1
ATOM 1211 C C . LEU A 1 158 ? 22.908 3.437 -1.905 1.00 91.00 158 LEU A C 1
ATOM 1213 O O . LEU A 1 158 ? 23.846 3.311 -2.685 1.00 91.00 158 LEU A O 1
ATOM 1217 N N . MET A 1 159 ? 22.404 2.405 -1.226 1.00 90.12 159 MET A N 1
ATOM 1218 C CA . MET A 1 159 ? 22.913 1.041 -1.385 1.00 90.12 159 MET A CA 1
ATOM 1219 C C . MET A 1 159 ? 22.762 0.559 -2.830 1.00 90.12 159 MET A C 1
ATOM 1221 O O . MET A 1 159 ? 23.674 -0.046 -3.387 1.00 90.12 159 MET A O 1
ATOM 1225 N N . THR A 1 160 ? 21.620 0.850 -3.452 1.00 87.19 160 THR A N 1
ATOM 1226 C CA . THR A 1 160 ? 21.355 0.477 -4.846 1.00 87.19 160 THR A CA 1
ATOM 1227 C C . THR A 1 160 ? 22.307 1.195 -5.803 1.00 87.19 160 THR A C 1
ATOM 1229 O O . THR A 1 160 ? 22.829 0.583 -6.733 1.00 87.19 160 THR A O 1
ATOM 1232 N N . ASP A 1 161 ? 22.565 2.479 -5.565 1.00 87.06 161 ASP A N 1
ATOM 1233 C CA . ASP A 1 161 ? 23.444 3.292 -6.405 1.00 87.06 161 ASP A CA 1
ATOM 1234 C C . ASP A 1 161 ? 24.921 2.917 -6.231 1.00 87.06 161 ASP A C 1
ATOM 1236 O O . ASP A 1 161 ? 25.668 2.953 -7.205 1.00 87.06 161 ASP A O 1
ATOM 1240 N N . ALA A 1 162 ? 25.316 2.471 -5.034 1.00 87.44 162 ALA A N 1
ATOM 1241 C CA . ALA A 1 162 ? 26.651 1.945 -4.759 1.00 87.44 162 ALA A CA 1
ATOM 1242 C C . ALA A 1 162 ? 26.902 0.564 -5.394 1.00 87.44 162 ALA A C 1
ATOM 1244 O O . ALA A 1 162 ? 28.019 0.287 -5.819 1.00 87.44 162 ALA A O 1
ATOM 1245 N N . MET A 1 163 ? 25.887 -0.308 -5.454 1.00 83.88 163 MET A N 1
ATOM 1246 C CA . MET A 1 163 ? 26.043 -1.687 -5.948 1.00 83.88 163 MET A CA 1
ATOM 1247 C C . MET A 1 163 ? 25.850 -1.849 -7.461 1.00 83.88 163 MET A C 1
ATOM 1249 O O . MET A 1 163 ? 26.323 -2.834 -8.023 1.00 83.88 163 MET A O 1
ATOM 1253 N N . ILE A 1 164 ? 25.104 -0.954 -8.113 1.00 74.62 164 ILE A N 1
ATOM 1254 C CA . ILE A 1 164 ? 24.714 -1.115 -9.523 1.00 74.62 164 ILE A CA 1
ATOM 1255 C C . ILE A 1 164 ? 25.342 -0.011 -10.364 1.00 74.62 164 ILE A C 1
ATOM 1257 O O . ILE A 1 164 ? 26.259 -0.258 -11.136 1.00 74.62 164 ILE A O 1
ATOM 1261 N N . ALA A 1 165 ? 24.793 1.192 -10.235 1.00 66.69 165 ALA A N 1
ATOM 1262 C CA . ALA A 1 165 ? 25.225 2.427 -10.866 1.00 66.69 165 ALA A CA 1
ATOM 1263 C C . ALA A 1 165 ? 24.287 3.546 -10.378 1.00 66.69 165 ALA A C 1
ATOM 1265 O O . ALA A 1 165 ? 23.112 3.265 -10.086 1.00 66.69 165 ALA A O 1
ATOM 1266 N N . PRO A 1 166 ? 24.747 4.809 -10.354 1.00 67.25 166 PRO A N 1
ATOM 1267 C CA . PRO A 1 166 ? 23.895 5.965 -10.095 1.00 67.25 166 PRO A CA 1
ATOM 1268 C C . PRO A 1 166 ? 22.669 6.005 -11.027 1.00 67.25 166 PRO A C 1
ATOM 1270 O O . PRO A 1 166 ? 22.691 5.412 -12.114 1.00 67.25 166 PRO A O 1
ATOM 1273 N N . PRO A 1 167 ? 21.582 6.697 -10.638 1.00 67.69 167 PRO A N 1
ATOM 1274 C CA . PRO A 1 167 ? 20.390 6.820 -11.468 1.00 67.69 167 PRO A CA 1
ATOM 1275 C C . PRO A 1 167 ? 20.742 7.440 -12.826 1.00 67.69 167 PRO A C 1
ATOM 1277 O O . PRO A 1 167 ? 21.199 8.576 -12.902 1.00 67.69 167 PRO A O 1
ATOM 1280 N N . HIS A 1 168 ? 20.496 6.688 -13.896 1.00 68.38 168 HIS A N 1
ATOM 1281 C CA . HIS A 1 168 ? 20.704 7.101 -15.281 1.00 68.38 168 HIS A CA 1
ATOM 1282 C C . HIS A 1 168 ? 19.406 6.933 -16.085 1.00 68.38 168 HIS A C 1
ATOM 1284 O O . HIS A 1 168 ? 18.521 6.156 -15.688 1.00 68.38 168 HIS A O 1
ATOM 1290 N N . PRO A 1 169 ? 19.250 7.686 -17.187 1.00 73.38 169 PRO A N 1
ATOM 1291 C CA . PRO A 1 169 ? 18.181 7.442 -18.139 1.00 73.38 169 PRO A CA 1
ATOM 1292 C C . PRO A 1 169 ? 18.366 6.078 -18.820 1.00 73.38 169 PRO A C 1
ATOM 1294 O O . PRO A 1 169 ? 19.476 5.684 -19.176 1.00 73.38 169 PRO A O 1
ATOM 1297 N N . ALA A 1 170 ? 17.259 5.374 -19.020 1.00 68.56 170 ALA A N 1
ATOM 1298 C CA . ALA A 1 170 ? 17.169 4.158 -19.800 1.00 68.56 170 ALA A CA 1
ATOM 1299 C C . ALA A 1 170 ? 17.605 4.445 -21.242 1.00 68.56 170 ALA A C 1
ATOM 1301 O O . ALA A 1 170 ? 17.259 5.488 -21.808 1.00 68.56 170 ALA A O 1
ATOM 1302 N N . GLY A 1 171 ? 18.359 3.513 -21.824 1.00 63.34 171 GLY A N 1
ATOM 1303 C CA . GLY A 1 171 ? 18.913 3.645 -23.174 1.00 63.34 171 GLY A CA 1
ATOM 1304 C C . GLY A 1 171 ? 20.247 4.398 -23.260 1.00 63.34 171 GLY A C 1
ATOM 1305 O O . GLY A 1 171 ? 20.787 4.504 -24.355 1.00 63.34 171 GLY A O 1
ATOM 1306 N N . GLY A 1 172 ? 20.813 4.873 -22.140 1.00 59.06 172 GLY A N 1
ATOM 1307 C CA . GLY A 1 172 ? 22.200 5.352 -22.112 1.00 59.06 172 GLY A CA 1
ATOM 1308 C C . GLY A 1 172 ? 23.199 4.242 -22.461 1.00 59.06 172 GLY A C 1
ATOM 1309 O O . GLY A 1 172 ? 22.880 3.058 -22.311 1.00 59.06 172 GLY A O 1
ATOM 1310 N N . GLU A 1 173 ? 24.395 4.616 -22.940 1.00 51.53 173 GLU A N 1
ATOM 1311 C CA . GLU A 1 173 ? 25.494 3.680 -23.223 1.00 51.53 173 GLU A CA 1
ATOM 1312 C C . GLU A 1 173 ? 25.592 2.633 -22.112 1.00 51.53 173 GLU A C 1
ATOM 1314 O O . GLU A 1 173 ? 25.554 2.981 -20.928 1.00 51.53 173 GLU A O 1
ATOM 1319 N N . ARG A 1 174 ? 25.644 1.349 -22.506 1.00 50.72 174 ARG A N 1
ATOM 1320 C CA . ARG A 1 174 ? 25.647 0.207 -21.582 1.00 50.72 174 ARG A CA 1
ATOM 1321 C C . ARG A 1 174 ? 26.559 0.538 -20.410 1.00 50.72 174 ARG A C 1
ATOM 1323 O O . ARG A 1 174 ? 27.751 0.761 -20.627 1.00 50.72 174 ARG A O 1
ATOM 1330 N N . CYS A 1 175 ? 26.017 0.518 -19.188 1.00 48.41 175 CYS A N 1
ATOM 1331 C CA . CYS A 1 175 ? 26.867 0.437 -18.009 1.00 48.41 175 CYS A CA 1
ATOM 1332 C C . CYS A 1 175 ? 27.907 -0.652 -18.291 1.00 48.41 175 CYS A C 1
ATOM 1334 O O . CYS A 1 175 ? 27.500 -1.748 -18.707 1.00 48.41 175 CYS A O 1
ATOM 1336 N N . PRO A 1 176 ? 29.213 -0.379 -18.113 1.00 47.59 176 PRO A N 1
ATOM 1337 C CA . PRO A 1 176 ? 30.181 -1.452 -18.114 1.00 47.59 176 PRO A CA 1
ATOM 1338 C C . PRO A 1 176 ? 29.659 -2.453 -17.095 1.00 47.59 176 PRO A C 1
ATOM 1340 O O . PRO A 1 176 ? 29.395 -2.098 -15.943 1.00 47.59 176 PRO A O 1
ATOM 1343 N N . THR A 1 177 ? 29.380 -3.666 -17.568 1.00 49.56 177 THR A N 1
ATOM 1344 C CA . THR A 1 177 ? 29.022 -4.798 -16.726 1.00 49.56 177 THR A CA 1
ATOM 1345 C C . THR A 1 177 ? 29.965 -4.743 -15.526 1.00 49.56 177 THR A C 1
ATOM 1347 O O . THR A 1 177 ? 31.169 -4.599 -15.774 1.00 49.56 177 THR A O 1
ATOM 1350 N N . PRO A 1 178 ? 29.482 -4.767 -14.265 1.00 46.59 178 PRO A N 1
ATOM 1351 C CA . PRO A 1 178 ? 30.388 -4.884 -13.134 1.00 46.59 178 PRO A CA 1
ATOM 1352 C C . PRO A 1 178 ? 31.262 -6.083 -13.459 1.00 46.59 178 PRO A C 1
ATOM 1354 O O . PRO A 1 178 ? 30.755 -7.175 -13.718 1.00 46.59 178 PRO A O 1
ATOM 1357 N N . SER A 1 179 ? 32.546 -5.807 -13.645 1.00 44.38 179 SER A N 1
ATOM 1358 C CA . SER A 1 179 ? 33.487 -6.773 -14.164 1.00 44.38 179 SER A CA 1
ATOM 1359 C C . SER A 1 179 ? 33.385 -8.028 -13.309 1.00 44.38 179 SER A C 1
ATOM 1361 O O . SER A 1 179 ? 33.330 -7.944 -12.079 1.00 44.38 179 SER A O 1
ATOM 1363 N N . ASP A 1 180 ? 33.430 -9.194 -13.951 1.00 47.59 180 ASP A N 1
ATOM 1364 C CA . ASP A 1 180 ? 33.547 -10.517 -13.317 1.00 47.59 180 ASP A CA 1
ATOM 1365 C C . ASP A 1 180 ? 34.783 -10.645 -12.381 1.00 47.59 180 ASP A C 1
ATOM 1367 O O . ASP A 1 180 ? 35.106 -11.719 -11.883 1.00 47.59 180 ASP A O 1
ATOM 1371 N N . ALA A 1 181 ? 35.487 -9.541 -12.119 1.00 44.53 181 ALA A N 1
ATOM 1372 C CA . ALA A 1 181 ? 36.586 -9.385 -11.185 1.00 44.53 181 ALA A CA 1
ATOM 1373 C C . ALA A 1 181 ? 36.143 -9.190 -9.720 1.00 44.53 181 ALA A C 1
ATOM 1375 O O . ALA A 1 181 ? 36.997 -9.219 -8.835 1.00 44.53 181 ALA A O 1
ATOM 1376 N N . CYS A 1 182 ? 34.849 -9.019 -9.417 1.00 42.31 182 CYS A N 1
ATOM 1377 C CA . CYS A 1 182 ? 34.380 -8.975 -8.026 1.00 42.31 182 CYS A CA 1
ATOM 1378 C C . CYS A 1 182 ? 34.138 -10.397 -7.473 1.00 42.31 182 CYS A C 1
ATOM 1380 O O . CYS A 1 182 ? 33.014 -10.879 -7.365 1.00 42.31 182 CYS A O 1
ATOM 1382 N N . SER A 1 183 ? 35.242 -11.080 -7.159 1.00 46.38 183 SER A N 1
ATOM 1383 C CA . SER A 1 183 ? 35.385 -12.100 -6.107 1.00 46.38 183 SER A CA 1
ATOM 1384 C C . SER A 1 183 ? 34.257 -13.127 -5.920 1.00 46.38 183 SER A C 1
ATOM 1386 O O . SER A 1 183 ? 33.799 -13.336 -4.804 1.00 46.38 183 SER A O 1
ATOM 1388 N N . THR A 1 184 ? 33.865 -13.842 -6.974 1.00 44.69 184 THR A N 1
ATOM 1389 C CA . THR A 1 184 ? 33.361 -15.232 -6.871 1.00 44.69 184 THR A CA 1
ATOM 1390 C C . THR A 1 184 ? 33.720 -16.020 -8.132 1.00 44.69 184 THR A C 1
ATOM 1392 O O . THR A 1 184 ? 32.884 -16.670 -8.754 1.00 44.69 184 THR A O 1
ATOM 1395 N N . ALA A 1 185 ? 34.995 -15.993 -8.529 1.00 38.00 185 ALA A N 1
ATOM 1396 C CA . ALA A 1 185 ? 35.487 -17.056 -9.396 1.00 38.00 185 ALA A CA 1
ATOM 1397 C C . ALA A 1 185 ? 35.250 -18.394 -8.663 1.00 38.00 185 ALA A C 1
ATOM 1399 O O . ALA A 1 185 ? 35.635 -18.507 -7.493 1.00 38.00 185 ALA A O 1
ATOM 1400 N N . PRO A 1 186 ? 34.615 -19.403 -9.288 1.00 45.62 186 PRO A N 1
ATOM 1401 C CA . PRO A 1 186 ? 34.619 -20.749 -8.741 1.00 45.62 186 PRO A CA 1
ATOM 1402 C C . PRO A 1 186 ? 36.080 -21.134 -8.533 1.00 45.62 186 PRO A C 1
ATOM 1404 O O . PRO A 1 186 ? 36.866 -21.038 -9.479 1.00 45.62 186 PRO A O 1
ATOM 1407 N N . SER A 1 187 ? 36.455 -21.531 -7.313 1.00 45.91 187 SER A N 1
ATOM 1408 C CA . SER A 1 187 ? 37.784 -22.090 -7.066 1.00 45.91 187 SER A CA 1
ATOM 1409 C C . SER A 1 187 ? 38.097 -23.095 -8.175 1.00 45.91 187 SER A C 1
ATOM 1411 O O . SER A 1 187 ? 37.244 -23.950 -8.457 1.00 45.91 187 SER A O 1
ATOM 1413 N N . PRO A 1 188 ? 39.274 -23.017 -8.823 1.00 47.03 188 PRO A N 1
ATOM 1414 C CA . PRO A 1 188 ? 39.670 -24.052 -9.761 1.00 47.03 188 PRO A CA 1
ATOM 1415 C C . PRO A 1 188 ? 39.541 -25.388 -9.034 1.00 47.03 188 PRO A C 1
ATOM 1417 O O . PRO A 1 188 ? 39.946 -25.505 -7.873 1.00 47.03 188 PRO A O 1
ATOM 1420 N N . ARG A 1 189 ? 38.893 -26.365 -9.687 1.00 45.97 189 ARG A N 1
ATOM 1421 C CA . ARG A 1 189 ? 38.756 -27.727 -9.161 1.00 45.97 189 ARG A CA 1
ATOM 1422 C C . ARG A 1 189 ? 40.110 -28.136 -8.606 1.00 45.97 189 ARG A C 1
ATOM 1424 O O . ARG A 1 189 ? 41.077 -28.193 -9.362 1.00 45.97 189 ARG A O 1
ATOM 1431 N N . SER A 1 190 ? 40.155 -28.380 -7.296 1.00 48.38 190 SER A N 1
ATOM 1432 C CA . SER A 1 190 ? 41.305 -28.980 -6.639 1.00 48.38 190 SER A CA 1
ATOM 1433 C C . SER A 1 190 ? 41.639 -30.237 -7.429 1.00 48.38 190 SER A C 1
ATOM 1435 O O . SER A 1 190 ? 40.859 -31.192 -7.469 1.00 48.38 190 SER A O 1
ATOM 1437 N N . VAL A 1 191 ? 42.735 -30.170 -8.180 1.00 50.97 191 VAL A N 1
ATOM 1438 C CA . VAL A 1 191 ? 43.263 -31.318 -8.894 1.00 50.97 191 VAL A CA 1
ATOM 1439 C C . VAL A 1 191 ? 43.711 -32.252 -7.789 1.00 50.97 191 VAL A C 1
ATOM 1441 O O . VAL A 1 191 ? 44.662 -31.963 -7.066 1.00 50.97 191 VAL A O 1
ATOM 1444 N N . SER A 1 192 ? 42.931 -33.311 -7.601 1.00 51.25 192 SER A N 1
ATOM 1445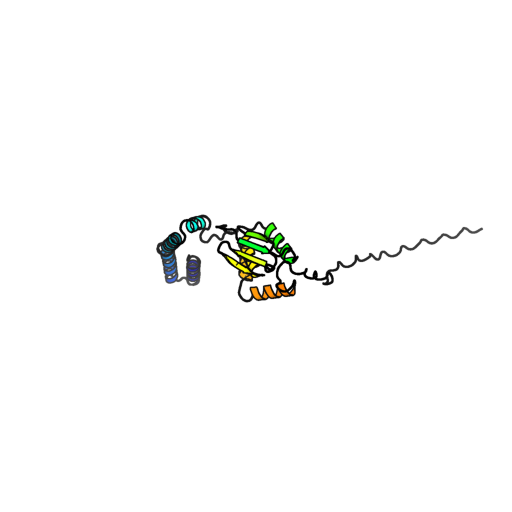 C CA . SER A 1 192 ? 43.233 -34.412 -6.706 1.00 51.25 192 SER A CA 1
ATOM 1446 C C . SER A 1 192 ? 44.697 -34.799 -6.901 1.00 51.25 192 SER A C 1
ATOM 1448 O O . SER A 1 192 ? 45.061 -35.310 -7.960 1.00 51.25 192 SER A O 1
ATOM 1450 N N . MET A 1 193 ? 45.535 -34.549 -5.891 1.00 45.84 193 MET A N 1
ATOM 1451 C CA . MET A 1 193 ? 46.849 -35.174 -5.777 1.00 45.84 193 MET A CA 1
ATOM 1452 C C . MET A 1 193 ? 46.627 -36.666 -5.515 1.00 45.84 193 MET A C 1
ATOM 1454 O O . MET A 1 193 ? 46.710 -37.144 -4.389 1.00 45.84 193 MET A O 1
ATOM 1458 N N . ALA A 1 194 ? 46.279 -37.402 -6.567 1.00 48.59 194 ALA A N 1
ATOM 1459 C CA . ALA A 1 194 ? 46.521 -38.827 -6.612 1.00 48.59 194 ALA A CA 1
ATOM 1460 C C . ALA A 1 194 ? 48.030 -39.003 -6.814 1.00 48.59 194 ALA A C 1
ATOM 1462 O O . ALA A 1 194 ? 48.587 -38.551 -7.816 1.00 48.59 194 ALA A O 1
ATOM 1463 N N . SER A 1 195 ? 48.684 -39.608 -5.824 1.00 55.12 195 SER A N 1
ATOM 1464 C CA . SER A 1 195 ? 50.085 -40.020 -5.879 1.00 55.12 195 SER A CA 1
ATOM 1465 C C . SER A 1 195 ? 50.408 -40.733 -7.196 1.00 55.12 195 SER A C 1
ATOM 1467 O O . SER A 1 195 ? 49.608 -41.559 -7.647 1.00 55.12 195 SER A O 1
ATOM 1469 N N . PRO A 1 196 ? 51.584 -40.495 -7.801 1.00 52.88 196 PRO A N 1
ATOM 1470 C CA . PRO A 1 196 ? 52.030 -41.321 -8.906 1.00 52.88 196 PRO A CA 1
ATOM 1471 C C . PRO A 1 196 ? 52.248 -42.748 -8.392 1.00 52.88 196 PRO A C 1
ATOM 1473 O O . PRO A 1 196 ? 53.017 -42.981 -7.461 1.00 52.88 196 PRO A O 1
ATOM 1476 N N . ALA A 1 197 ? 51.532 -43.697 -8.992 1.00 53.56 197 ALA A N 1
ATOM 1477 C CA . ALA A 1 197 ? 51.731 -45.118 -8.776 1.00 53.56 197 ALA A CA 1
ATOM 1478 C C . ALA A 1 197 ? 53.192 -45.490 -9.079 1.00 53.56 197 ALA A C 1
ATOM 1480 O O . ALA A 1 197 ? 53.709 -45.221 -10.167 1.00 53.56 197 ALA A O 1
ATOM 1481 N N . SER A 1 198 ? 53.849 -46.114 -8.105 1.00 53.19 198 SER A N 1
ATOM 1482 C CA . SER A 1 198 ? 55.164 -46.732 -8.244 1.00 53.19 198 SER A CA 1
ATOM 1483 C C . SER A 1 198 ? 55.153 -47.743 -9.395 1.00 53.19 198 SER A C 1
ATOM 1485 O O . SER A 1 198 ? 54.292 -48.621 -9.448 1.00 53.19 198 SER A O 1
ATOM 1487 N N . ARG A 1 199 ? 56.115 -47.638 -10.319 1.00 61.38 199 ARG A N 1
ATOM 1488 C CA . ARG A 1 199 ? 56.345 -48.667 -11.346 1.00 61.38 199 ARG A CA 1
ATOM 1489 C C . ARG A 1 199 ? 56.860 -49.954 -10.679 1.00 61.38 199 ARG A C 1
ATOM 1491 O O . ARG A 1 199 ? 57.718 -49.849 -9.802 1.00 61.38 199 ARG A O 1
ATOM 1498 N N . PRO A 1 200 ? 56.411 -51.151 -11.095 1.00 60.59 200 PRO A N 1
ATOM 1499 C CA . PRO A 1 200 ? 57.011 -52.396 -10.637 1.00 60.59 200 PRO A CA 1
ATOM 1500 C C . PRO A 1 200 ? 58.411 -52.573 -11.241 1.00 60.59 200 PRO A C 1
ATOM 1502 O O . PRO A 1 200 ? 58.637 -52.280 -12.417 1.00 60.59 200 PRO A O 1
ATOM 1505 N N . ALA A 1 201 ? 59.348 -53.035 -10.413 1.00 69.62 201 ALA A N 1
ATOM 1506 C CA . ALA A 1 201 ? 60.719 -53.347 -10.801 1.00 69.62 201 ALA A CA 1
ATOM 1507 C C . ALA A 1 201 ? 60.782 -54.614 -11.685 1.00 69.62 201 ALA A C 1
ATOM 1509 O O . ALA A 1 201 ? 60.010 -55.547 -11.449 1.00 69.62 201 ALA A O 1
ATOM 1510 N N . PRO A 1 202 ? 61.692 -54.683 -12.675 1.00 68.00 202 PRO A N 1
ATOM 1511 C CA . PRO A 1 202 ? 61.908 -55.893 -13.462 1.00 68.00 202 PRO A CA 1
ATOM 1512 C C . PRO A 1 202 ? 62.657 -56.967 -12.656 1.00 68.00 202 PRO A C 1
ATOM 1514 O O . PRO A 1 202 ? 63.578 -56.668 -11.896 1.00 68.00 202 PRO A O 1
ATOM 1517 N N . SER A 1 203 ? 62.247 -58.223 -12.836 1.00 73.69 203 SER A N 1
ATOM 1518 C CA . SER A 1 203 ? 62.850 -59.407 -12.214 1.00 73.69 203 SER A CA 1
ATOM 1519 C C . SER A 1 203 ? 64.250 -59.706 -12.778 1.00 73.69 203 SER A C 1
ATOM 1521 O O . SER A 1 203 ? 64.470 -59.503 -13.974 1.00 73.69 203 SER A O 1
ATOM 1523 N N . PRO A 1 204 ? 65.190 -60.213 -11.957 1.00 76.94 204 PRO A N 1
ATOM 1524 C CA . PRO A 1 204 ? 66.512 -60.620 -12.426 1.00 76.94 204 PRO A CA 1
ATOM 1525 C C . PRO A 1 204 ? 66.458 -61.938 -13.226 1.00 76.94 204 PRO A C 1
ATOM 1527 O O . PRO A 1 204 ? 65.595 -62.779 -12.954 1.00 76.94 204 PRO A O 1
ATOM 1530 N N . PRO A 1 205 ? 67.370 -62.137 -14.197 1.00 74.00 205 PRO A N 1
ATOM 1531 C CA . PRO A 1 205 ? 67.471 -63.383 -14.951 1.00 74.00 205 PRO A CA 1
ATOM 1532 C C . PRO A 1 205 ? 68.064 -64.525 -14.101 1.00 74.00 205 PRO A C 1
ATOM 1534 O O . PRO A 1 205 ? 68.779 -64.259 -13.129 1.00 74.00 205 PRO A O 1
ATOM 1537 N N . PRO A 1 206 ? 67.768 -65.793 -14.449 1.00 69.62 206 PRO A N 1
ATOM 1538 C CA . PRO A 1 206 ? 68.268 -66.960 -13.729 1.00 69.62 206 PRO A CA 1
ATOM 1539 C C . PRO A 1 206 ? 69.771 -67.194 -13.975 1.00 69.62 206 PRO A C 1
ATOM 1541 O O . PRO A 1 206 ? 70.275 -66.816 -15.034 1.00 69.62 206 PRO A O 1
ATOM 1544 N N . PRO A 1 207 ? 70.480 -67.808 -13.010 1.00 69.50 207 PRO A N 1
ATOM 1545 C CA . PRO A 1 207 ? 71.903 -68.114 -13.131 1.00 69.50 207 PRO A CA 1
ATOM 1546 C C . PRO A 1 207 ? 72.154 -69.310 -14.063 1.00 69.50 207 PRO A C 1
ATOM 1548 O O . PRO A 1 207 ? 71.382 -70.272 -14.051 1.00 69.50 207 PRO A O 1
ATOM 1551 N N . GLU A 1 208 ? 73.239 -69.225 -14.837 1.00 56.19 208 GLU A N 1
ATOM 1552 C CA . GLU A 1 208 ? 73.883 -70.358 -15.527 1.00 56.19 208 GLU A CA 1
ATOM 1553 C C . GLU A 1 208 ? 74.711 -71.209 -14.555 1.00 56.19 208 GLU A C 1
ATOM 1555 O O . GLU A 1 208 ? 75.313 -70.626 -13.619 1.00 56.19 208 GLU A O 1
#

Radius of gyration: 31.1 Å; Cα contacts (8 Å, |Δi|>4): 240; chains: 1; bounding box: 99×81×61 Å

Secondary structure (DSSP, 8-state):
--HHHHHHHHHHHHHH--HHHHHHHHHHHHHIIIIIHHHHHHHHHHHHHHHHHHHHHHS-TT---SSPPP-SSPEEEEE-TT-HHHHHHHHHHHTT--TTEEEEEPPTTSBSEEEE-TTS-EEEHHHHHHHHHTTT-HHHHHHHHHHTSTTHHHHHHHHHHHHT-S--BTTSS------TTSS------------PPPPPPPPPPPP-

Mean predicted aligned error: 11.69 Å

Solvent-accessible surface area (backbone atoms only — not comparable to full-atom values): 12047 Å² total; per-residue (Å²): 138,55,64,68,60,40,50,49,36,48,51,52,19,69,76,66,71,38,65,68,40,46,52,49,29,52,49,52,52,51,45,40,65,70,48,53,44,56,52,49,54,50,52,47,41,69,77,45,40,66,64,42,54,54,48,54,74,74,50,58,86,94,52,83,61,58,55,59,86,74,69,86,52,58,19,40,40,25,28,15,76,88,38,72,67,42,44,49,50,49,56,56,47,64,75,55,62,46,49,53,55,42,80,44,73,37,51,76,73,32,53,42,27,31,23,35,42,54,87,68,52,73,39,49,49,59,51,15,54,23,56,56,30,43,23,45,23,49,72,42,24,50,53,15,54,54,42,59,34,86,65,43,36,57,52,54,39,50,54,47,32,74,74,75,53,65,96,47,46,19,84,55,83,76,74,77,69,82,59,88,77,74,83,70,71,76,74,75,77,78,75,76,83,70,75,83,78,79,80,86,80,85,82,83,82,84,86,131

Foldseek 3Di:
DCVVVLVVLVVVCVVPVDPVSVVVSVVVVCCCVPPVVVVVVVVCCVVPPVQVVVVPVVDDPPPFWFADDADAAAKEKEAFPLFPVSVVLVVVLVVQPFHSYDYHHADFQAKRIKIAHSVGDIDHDQLRSLVSLNRRTPVSVVVSVQCPDPPNVVVVLVVCCVPGNHIDGRPPDRDPDPPPPPDDDPPDPPPPPPDPDDDDDDDDDDDD

Sequence (208 aa):
MQVGGAALLLLTTAVTGSMALLAATALTVAFSAAVARPHEEHDLARRHGDAWRDWRRAVRDWCPRWRPYASGTPAVLRLDTGCGFCVAIWRFLARRDPVNLTIAPAKEGQLRAGYTGGDGHAERGVAAVARALEHLNLGWAWVGWTLRLPGMTWLAQLMTDAMIAPPHPAGGERCPTPSDACSTAPSPRSVSMASPASRPAPSPPPPE